Protein AF-0000000067928735 (afdb_homodimer)

Radius of gyration: 19.13 Å; Cα contacts (8 Å, |Δi|>4): 701; chains: 2; bounding box: 43×51×49 Å

Solvent-accessible surface area (backbone atoms only — not comparable to full-atom values): 15850 Å² total; per-residue (Å²): 134,71,40,79,62,46,54,65,47,47,76,67,44,44,45,49,46,45,49,52,50,32,39,38,57,23,58,70,39,36,70,68,46,32,67,51,34,32,70,75,16,40,36,36,50,42,76,42,78,41,58,22,36,68,44,44,27,54,51,42,50,55,47,56,72,48,41,34,83,46,45,59,49,59,44,73,72,42,44,41,51,44,32,40,30,31,37,36,42,30,36,28,24,41,96,83,68,52,30,31,40,32,36,30,25,37,42,39,32,40,42,84,47,28,25,34,40,35,39,45,31,10,48,20,73,29,81,43,57,77,86,69,61,85,84,79,72,68,84,38,60,76,60,87,84,55,77,54,47,72,79,69,73,96,134,71,40,80,62,47,54,64,48,47,77,66,45,44,46,49,46,44,49,53,50,32,39,39,56,22,57,69,38,35,68,67,45,33,67,51,35,33,71,74,16,41,34,34,49,42,75,42,76,39,58,20,35,68,45,43,28,54,51,42,49,55,47,56,71,48,40,35,83,46,45,59,49,59,44,74,71,42,44,40,51,45,32,42,31,32,37,35,41,34,34,28,24,40,97,84,68,53,30,31,40,33,34,31,25,37,41,38,34,41,43,83,47,28,26,33,40,35,39,45,32,11,49,19,75,30,82,42,55,78,87,70,60,84,83,79,74,68,84,37,59,77,59,86,84,54,76,52,47,72,76,68,74,96

Organism: Mesorhizobium plurifarium (NCBI:txid69974)

Foldseek 3Di:
DFDDPFWPDDPVRLFVLQQVLQQQVLLLQLLSNLVLADQFAWEDAANDTATGSVRSSVVSVVVDVFFAPKHKFKDWPDHGTQKTKIKMWIWGAGPVGWIKIKTKIKIFGADRSSHTRYIYMHIDIDTDDPVPDDDDDPRGRDDPPRDGPVVVVD/DFDDPFWPDDPVRLFVLQQVLQQQVLLLQLLSNLVLADQFAWEDAANDTATGSVRSSVVSVVVDLFFAPKHKFKDWPDHGTQKTKIKMWIWGAGPVGWIKIKTKIKIFGADRSSHTRYIYMHIDIDTDDPVPDDDDDPRGRDDPPRDGPVVVVD

Nearest PDB structures (foldseek):
  2imj-assembly2_D  TM=1.001E+00  e=1.453E-26  Pseudomonas protegens Pf-5
  5aig-assembly2_B  TM=8.630E-01  e=5.890E-05  unidentified
  6isl-assembly1_B-2  TM=7.958E-01  e=2.020E-05  Streptomyces xiamenensis 318
  6w3f-assembly2_B  TM=6.956E-01  e=4.188E-04  synthetic construct
  6ihj-assembly2_D  TM=6.301E-01  e=8.682E-03  Drosophila melanogaster

pLDDT: mean 98.18, std 1.78, range [79.88, 98.94]

InterPro domains:
  IPR009783 Protein of unknown function DUF1348 [PF07080] (7-136)
  IPR009783 Protein of unknown function DUF1348 [PTHR31757] (2-150)
  IPR032710 NTF2-like domain superfamily [SSF54427] (2-154)

Secondary structure (DSSP, 8-state):
---SS-SSP-HHHHHHHHHHHHHHHHHT-HHHHHTTEEEEEEEEETTEEEEHHHHHHHHHHHHHHHSEEEEEEEEEEEEETTEEEEEEEEEEE-TTS-EEEEEEEEEEEE-TTS-EEEEEEEEEEEEE-GGG----SPSSSPPTTS--HHHHT-/---SS-SSP-HHHHHHHHHHHHHHHHHT-HHHHHTTEEEEEEEEETTEEEEHHHHHHHHHHHHHHHSEEEEEEEEEEEEETTEEEEEEEEEEE-TTS-EEEEEEEEEEEE-TTS-EEEEEEEEEEEEE-GGG----SPSSSPPTTS--HHHHT-

Structure (mmCIF, N/CA/C/O backbone):
data_AF-0000000067928735-model_v1
#
loop_
_entity.id
_entity.type
_entity.pdbx_description
1 polymer 'DUF1348 domain-containing protein'
#
loop_
_atom_site.group_PDB
_atom_site.id
_atom_site.type_symbol
_atom_site.label_atom_id
_atom_site.label_alt_id
_atom_site.label_comp_id
_atom_site.label_asym_id
_atom_site.label_entity_id
_atom_site.label_seq_id
_atom_site.pdbx_PDB_ins_code
_atom_site.Cartn_x
_atom_site.Cartn_y
_atom_site.Cartn_z
_atom_site.occupancy
_atom_site.B_iso_or_equiv
_atom_site.auth_seq_id
_atom_site.auth_comp_id
_atom_site.auth_asym_id
_atom_site.auth_atom_id
_atom_site.pdbx_PDB_model_num
ATOM 1 N N . MET A 1 1 ? 6.809 27.203 -7.586 1 79.88 1 MET A N 1
ATOM 2 C CA . MET A 1 1 ? 7.547 27.234 -6.324 1 79.88 1 MET A CA 1
ATOM 3 C C . MET A 1 1 ? 8.078 25.844 -5.977 1 79.88 1 MET A C 1
ATOM 5 O O . MET A 1 1 ? 7.441 24.828 -6.285 1 79.88 1 MET A O 1
ATOM 9 N N . SER A 1 2 ? 9.312 25.75 -5.586 1 90.62 2 SER A N 1
ATOM 10 C CA . SER A 1 2 ? 9.969 24.516 -5.184 1 90.62 2 SER A CA 1
ATOM 11 C C . SER A 1 2 ? 9.656 24.172 -3.734 1 90.62 2 SER A C 1
ATOM 13 O O . SER A 1 2 ? 9.375 25.047 -2.922 1 90.62 2 SER A O 1
ATOM 15 N N . ARG A 1 3 ? 9.633 22.906 -3.494 1 93.31 3 ARG A N 1
ATOM 16 C CA . ARG A 1 3 ? 9.336 22.406 -2.156 1 93.31 3 ARG A CA 1
ATOM 17 C C . ARG A 1 3 ? 10.391 21.422 -1.69 1 93.31 3 ARG A C 1
ATOM 19 O O . ARG A 1 3 ? 10.188 20.203 -1.766 1 93.31 3 ARG A O 1
ATOM 26 N N . PRO A 1 4 ? 11.414 21.891 -1.193 1 96 4 PRO A N 1
ATOM 27 C CA . PRO A 1 4 ? 12.43 20.969 -0.687 1 96 4 PRO A CA 1
ATOM 28 C C . PRO A 1 4 ? 11.906 20.062 0.417 1 96 4 PRO A C 1
ATOM 30 O O . PRO A 1 4 ? 10.938 20.406 1.103 1 96 4 PRO A O 1
ATOM 33 N N . PRO A 1 5 ? 12.672 19.016 0.643 1 97.88 5 PRO A N 1
ATOM 34 C CA . PRO A 1 5 ? 13.828 18.453 -0.059 1 97.88 5 PRO A CA 1
ATOM 35 C C . PRO A 1 5 ? 13.5 18.047 -1.498 1 97.88 5 PRO A C 1
ATOM 37 O O . PRO A 1 5 ? 12.367 17.672 -1.8 1 97.88 5 PRO A O 1
ATOM 40 N N . LEU A 1 6 ? 14.516 18.047 -2.318 1 98.44 6 LEU A N 1
ATOM 41 C CA . LEU A 1 6 ? 14.359 17.75 -3.736 1 98.44 6 LEU A CA 1
ATOM 42 C C . LEU A 1 6 ? 15.023 16.406 -4.078 1 98.44 6 LEU A C 1
ATOM 44 O O . LEU A 1 6 ? 15.977 16 -3.418 1 98.44 6 LEU A O 1
ATOM 48 N N . PRO A 1 7 ? 14.539 15.727 -5.09 1 98.12 7 PRO A N 1
ATOM 49 C CA . PRO A 1 7 ? 15.203 14.5 -5.551 1 98.12 7 PRO A CA 1
ATOM 50 C C . PRO A 1 7 ? 16.5 14.781 -6.289 1 98.12 7 PRO A C 1
ATOM 52 O O . PRO A 1 7 ? 16.703 15.891 -6.793 1 98.12 7 PRO A O 1
ATOM 55 N N . PRO A 1 8 ? 17.375 13.859 -6.477 1 98.44 8 PRO A N 1
ATOM 56 C CA . PRO A 1 8 ? 17.266 12.508 -5.918 1 98.44 8 PRO A CA 1
ATOM 57 C C . PRO A 1 8 ? 17.375 12.484 -4.395 1 98.44 8 PRO A C 1
ATOM 59 O O . PRO A 1 8 ? 18.188 13.219 -3.82 1 98.44 8 PRO A O 1
ATOM 62 N N . PHE A 1 9 ? 16.672 11.617 -3.777 1 98.56 9 PHE A N 1
ATOM 63 C CA . PHE A 1 9 ? 16.562 11.586 -2.324 1 98.56 9 PHE A CA 1
ATOM 64 C C . PHE A 1 9 ? 17.656 10.719 -1.715 1 98.56 9 PHE A C 1
ATOM 66 O O . PHE A 1 9 ? 18.156 9.797 -2.363 1 98.56 9 PHE A O 1
ATOM 73 N N . THR A 1 10 ? 18 11.039 -0.527 1 98.31 10 THR A N 1
ATOM 74 C CA . THR A 1 10 ? 18.797 10.227 0.375 1 98.31 10 THR A CA 1
ATOM 75 C C . THR A 1 10 ? 17.969 9.711 1.54 1 98.31 10 THR A C 1
ATOM 77 O O . THR A 1 10 ? 16.781 10.047 1.656 1 98.31 10 THR A O 1
ATOM 80 N N . ALA A 1 11 ? 18.578 8.859 2.338 1 98.06 11 ALA A N 1
ATOM 81 C CA . ALA A 1 11 ? 17.875 8.398 3.531 1 98.06 11 ALA A CA 1
ATOM 82 C C . ALA A 1 11 ? 17.359 9.578 4.363 1 98.06 11 ALA A C 1
ATOM 84 O O . ALA A 1 11 ? 16.219 9.578 4.805 1 98.06 11 ALA A O 1
ATOM 85 N N . GLU A 1 12 ? 18.219 10.508 4.527 1 98.38 12 GLU A N 1
ATOM 86 C CA . GLU A 1 12 ? 17.906 11.664 5.367 1 98.38 12 GLU A CA 1
ATOM 87 C C . GLU A 1 12 ? 16.812 12.523 4.734 1 98.38 12 GLU A C 1
ATOM 89 O O . GLU A 1 12 ? 15.844 12.898 5.398 1 98.38 12 GLU A O 1
ATOM 94 N N . THR A 1 13 ? 16.938 12.805 3.477 1 98.75 13 THR A N 1
ATOM 95 C CA . THR A 1 13 ? 16 13.719 2.842 1 98.75 13 THR A CA 1
ATOM 96 C C . THR A 1 13 ? 14.664 13.031 2.58 1 98.75 13 THR A C 1
ATOM 98 O O . THR A 1 13 ? 13.609 13.68 2.574 1 98.75 13 THR A O 1
ATOM 101 N N . ALA A 1 14 ? 14.648 11.719 2.354 1 98.81 14 ALA A N 1
ATOM 102 C CA . ALA A 1 14 ? 13.398 10.969 2.266 1 98.81 14 ALA A CA 1
ATOM 103 C C . ALA A 1 14 ? 12.633 11.031 3.586 1 98.81 14 ALA A C 1
ATOM 105 O O . ALA A 1 14 ? 11.414 11.227 3.596 1 98.81 14 ALA A O 1
ATOM 106 N N . ALA A 1 15 ? 13.375 10.828 4.633 1 98.5 15 ALA A N 1
ATOM 107 C CA . ALA A 1 15 ? 12.75 10.898 5.953 1 98.5 15 ALA A CA 1
ATOM 108 C C . ALA A 1 15 ? 12.164 12.281 6.215 1 98.5 15 ALA A C 1
ATOM 110 O O . ALA A 1 15 ? 11.078 12.406 6.785 1 98.5 15 ALA A O 1
ATOM 111 N N . GLN A 1 16 ? 12.906 13.266 5.863 1 98.56 16 GLN A N 1
ATOM 112 C CA . GLN A 1 16 ? 12.422 14.641 6.02 1 98.56 16 GLN A CA 1
ATOM 113 C C . GLN A 1 16 ? 11.148 14.867 5.215 1 98.56 16 GLN A C 1
ATOM 115 O O . GLN A 1 16 ? 10.203 15.484 5.703 1 98.56 16 GLN A O 1
ATOM 120 N N . LYS A 1 17 ? 11.172 14.43 3.963 1 98.69 17 LYS A N 1
ATOM 121 C CA . LYS A 1 17 ? 9.992 14.555 3.107 1 98.69 17 LYS A CA 1
ATOM 122 C C . LYS A 1 17 ? 8.773 13.898 3.744 1 98.69 17 LYS A C 1
ATOM 124 O O . LYS A 1 17 ? 7.676 14.453 3.721 1 98.69 17 LYS A O 1
ATOM 129 N N . ALA A 1 18 ? 8.93 12.68 4.285 1 98.69 18 ALA A N 1
ATOM 130 C CA . ALA A 1 18 ? 7.836 11.938 4.91 1 98.69 18 ALA A CA 1
ATOM 131 C C . ALA A 1 18 ? 7.316 12.672 6.145 1 98.69 18 ALA A C 1
ATOM 133 O O . ALA A 1 18 ? 6.109 12.711 6.391 1 98.69 18 ALA A O 1
ATOM 134 N N . ARG A 1 19 ? 8.25 13.219 6.906 1 98.5 19 ARG A N 1
ATOM 135 C CA . ARG A 1 19 ? 7.852 13.953 8.102 1 98.5 19 ARG A CA 1
ATOM 136 C C . ARG A 1 19 ? 7.051 15.195 7.738 1 98.5 19 ARG A C 1
ATOM 138 O O . ARG A 1 19 ? 6.051 15.516 8.391 1 98.5 19 ARG A O 1
ATOM 145 N N . LEU A 1 20 ? 7.504 15.883 6.75 1 98.44 20 LEU A N 1
ATOM 146 C CA . LEU A 1 20 ? 6.793 17.078 6.293 1 98.44 20 LEU A CA 1
ATOM 147 C C . LEU A 1 20 ? 5.395 16.719 5.805 1 98.44 20 LEU A C 1
ATOM 149 O O . LEU A 1 20 ? 4.434 17.438 6.082 1 98.44 20 LEU A O 1
ATOM 153 N N . ALA A 1 21 ? 5.297 15.656 5.059 1 98.56 21 ALA A N 1
ATOM 154 C CA . ALA A 1 21 ? 3.99 15.188 4.602 1 98.56 21 ALA A CA 1
ATOM 155 C C . ALA A 1 21 ? 3.094 14.828 5.781 1 98.56 21 ALA A C 1
ATOM 157 O O . ALA A 1 21 ? 1.917 15.195 5.812 1 98.56 21 ALA A O 1
ATOM 158 N N . GLU A 1 22 ? 3.641 14.086 6.719 1 98.88 22 GLU A N 1
ATOM 159 C CA . GLU A 1 22 ? 2.912 13.734 7.93 1 98.88 22 GLU A CA 1
ATOM 160 C C . GLU A 1 22 ? 2.367 14.969 8.633 1 98.88 22 GLU A C 1
ATOM 162 O O . GLU A 1 22 ? 1.188 15.023 8.992 1 98.88 22 GLU A O 1
ATOM 167 N N . ASP A 1 23 ? 3.215 15.938 8.828 1 98.69 23 ASP A N 1
ATOM 168 C CA . ASP A 1 23 ? 2.822 17.172 9.508 1 98.69 23 ASP A CA 1
ATOM 169 C C . ASP A 1 23 ? 1.69 17.875 8.758 1 98.69 23 ASP A C 1
ATOM 171 O O . ASP A 1 23 ? 0.73 18.344 9.375 1 98.69 23 ASP A O 1
ATOM 175 N N . ALA A 1 24 ? 1.86 17.938 7.512 1 98.56 24 ALA A N 1
ATOM 176 C CA . ALA A 1 24 ? 0.828 18.578 6.703 1 98.56 24 ALA A CA 1
ATOM 177 C C . ALA A 1 24 ? -0.508 17.859 6.844 1 98.56 24 ALA A C 1
ATOM 179 O O . ALA A 1 24 ? -1.544 18.484 7.062 1 98.56 24 ALA A O 1
ATOM 180 N N . TRP A 1 25 ? -0.509 16.562 6.711 1 98.88 25 TRP A N 1
ATOM 181 C CA . TRP A 1 25 ? -1.744 15.781 6.785 1 98.88 25 TRP A CA 1
ATOM 182 C C . TRP A 1 25 ? -2.379 15.898 8.164 1 98.88 25 TRP A C 1
ATOM 184 O O . TRP A 1 25 ? -3.605 15.961 8.289 1 98.88 25 TRP A O 1
ATOM 194 N N . ASN A 1 26 ? -1.563 15.938 9.172 1 98.81 26 ASN A N 1
ATOM 195 C CA . ASN A 1 26 ? -2.076 16.062 10.531 1 98.81 26 ASN A CA 1
ATOM 196 C C . ASN A 1 26 ? -2.68 17.438 10.781 1 98.81 26 ASN A C 1
ATOM 198 O O . ASN A 1 26 ? -3.387 17.641 11.773 1 98.81 26 ASN A O 1
ATOM 202 N N . SER A 1 27 ? -2.395 18.453 9.961 1 98.56 27 SER A N 1
ATOM 203 C CA . SER A 1 27 ? -3.068 19.734 10.055 1 98.56 27 SER A CA 1
ATOM 204 C C . SER A 1 27 ? -4.539 19.625 9.672 1 98.56 27 SER A C 1
ATOM 206 O O . SER A 1 27 ? -5.355 20.453 10.062 1 98.56 27 SER A O 1
ATOM 208 N N . ARG A 1 28 ? -4.836 18.625 8.789 1 98.56 28 ARG A N 1
ATOM 209 C CA . ARG A 1 28 ? -6.168 18.391 8.242 1 98.56 28 ARG A CA 1
ATOM 210 C C . ARG A 1 28 ? -6.66 19.625 7.473 1 98.56 28 ARG A C 1
ATOM 212 O O . ARG A 1 28 ? -7.848 19.953 7.531 1 98.56 28 ARG A O 1
ATOM 219 N N . ASP A 1 29 ? -5.723 20.297 6.922 1 98.5 29 ASP A N 1
ATOM 220 C CA . ASP A 1 29 ? -6.004 21.453 6.078 1 98.5 29 ASP A CA 1
ATOM 221 C C . ASP A 1 29 ? -5.898 21.094 4.598 1 98.5 29 ASP A C 1
ATOM 223 O O . ASP A 1 29 ? -4.797 21.047 4.043 1 98.5 29 ASP A O 1
ATOM 227 N N . PRO A 1 30 ? -7.016 20.844 3.945 1 98.62 30 PRO A N 1
ATOM 228 C CA . PRO A 1 30 ? -7 20.344 2.57 1 98.62 30 PRO A CA 1
ATOM 229 C C . PRO A 1 30 ? -6.188 21.234 1.627 1 98.62 30 PRO A C 1
ATOM 231 O O . PRO A 1 30 ? -5.449 20.719 0.779 1 98.62 30 PRO A O 1
ATOM 234 N N . GLU A 1 31 ? -6.332 22.531 1.742 1 98.31 31 GLU A N 1
ATOM 235 C CA . GLU A 1 31 ? -5.625 23.453 0.854 1 98.31 31 GLU A CA 1
ATOM 236 C C . GLU A 1 31 ? -4.117 23.375 1.076 1 98.31 31 GLU A C 1
ATOM 238 O O . GLU A 1 31 ? -3.344 23.328 0.116 1 98.31 31 GLU A O 1
ATOM 243 N N . ARG A 1 32 ? -3.77 23.391 2.305 1 97.56 32 ARG A N 1
ATOM 244 C CA . ARG A 1 32 ? -2.352 23.297 2.637 1 97.56 32 ARG A CA 1
ATOM 245 C C . ARG A 1 32 ? -1.748 22 2.098 1 97.56 32 ARG A C 1
ATOM 247 O O . ARG A 1 32 ? -0.673 22.016 1.492 1 97.56 32 ARG A O 1
ATOM 254 N N . VAL A 1 33 ? -2.408 20.906 2.291 1 98.31 33 VAL A N 1
ATOM 255 C CA . VAL A 1 33 ? -1.919 19.594 1.858 1 98.31 33 VAL A CA 1
ATOM 256 C C . VAL A 1 33 ? -1.811 19.562 0.336 1 98.31 33 VAL A C 1
ATOM 258 O O . VAL A 1 33 ? -0.834 19.047 -0.212 1 98.31 33 VAL A O 1
ATOM 261 N N . SER A 1 34 ? -2.725 20.156 -0.382 1 98.5 34 SER A N 1
ATOM 262 C CA . SER A 1 34 ? -2.781 20.078 -1.838 1 98.5 34 SER A CA 1
ATOM 263 C C . SER A 1 34 ? -1.572 20.766 -2.469 1 98.5 34 SER A C 1
ATOM 265 O O . SER A 1 34 ? -1.179 20.438 -3.59 1 98.5 34 SER A O 1
ATOM 267 N N . LEU A 1 35 ? -0.942 21.672 -1.732 1 97.75 35 LEU A N 1
ATOM 268 C CA . LEU A 1 35 ? 0.159 22.453 -2.285 1 97.75 35 LEU A CA 1
ATOM 269 C C . LEU A 1 35 ? 1.426 21.609 -2.389 1 97.75 35 LEU A C 1
ATOM 271 O O . LEU A 1 35 ? 2.4 22.016 -3.023 1 97.75 35 LEU A O 1
ATOM 275 N N . ALA A 1 36 ? 1.439 20.453 -1.781 1 98.06 36 ALA A N 1
ATOM 276 C CA . ALA A 1 36 ? 2.588 19.562 -1.874 1 98.06 36 ALA A CA 1
ATOM 277 C C . ALA A 1 36 ? 2.59 18.797 -3.201 1 98.06 36 ALA A C 1
ATOM 279 O O . ALA A 1 36 ? 3.564 18.125 -3.535 1 98.06 36 ALA A O 1
ATOM 280 N N . TYR A 1 37 ? 1.54 18.953 -3.975 1 98.5 37 TYR A N 1
ATOM 281 C CA . TYR A 1 37 ? 1.347 18.188 -5.199 1 98.5 37 TYR A CA 1
ATOM 282 C C . TYR A 1 37 ? 1.449 19.078 -6.426 1 98.5 37 TYR A C 1
ATOM 284 O O . TYR A 1 37 ? 1.184 20.281 -6.348 1 98.5 37 TYR A O 1
ATOM 292 N N . THR A 1 38 ? 1.902 18.469 -7.551 1 98.62 38 THR A N 1
ATOM 293 C CA . THR A 1 38 ? 1.854 19.219 -8.805 1 98.62 38 THR A CA 1
ATOM 294 C C . THR A 1 38 ? 0.415 19.562 -9.172 1 98.62 38 THR A C 1
ATOM 296 O O . THR A 1 38 ? -0.525 18.922 -8.695 1 98.62 38 THR A O 1
ATOM 299 N N . GLU A 1 39 ? 0.228 20.547 -9.984 1 98 39 GLU A N 1
ATOM 300 C CA . GLU A 1 39 ? -1.11 21 -10.352 1 98 39 GLU A CA 1
ATOM 301 C C . GLU A 1 39 ? -1.899 19.891 -11.039 1 98 39 GLU A C 1
ATOM 303 O O . GLU A 1 39 ? -3.123 19.828 -10.914 1 98 39 GLU A O 1
ATOM 308 N N . ASP A 1 40 ? -1.202 19.016 -11.719 1 98.12 40 ASP A N 1
ATOM 309 C CA . ASP A 1 40 ? -1.849 17.938 -12.453 1 98.12 40 ASP A CA 1
ATOM 310 C C . ASP A 1 40 ? -1.587 16.578 -11.797 1 98.12 40 ASP A C 1
ATOM 312 O O . ASP A 1 40 ? -1.585 15.547 -12.469 1 98.12 40 ASP A O 1
ATOM 316 N N . SER A 1 41 ? -1.316 16.594 -10.555 1 98.56 41 SER A N 1
ATOM 317 C CA . SER A 1 41 ? -0.986 15.367 -9.836 1 98.56 41 SER A CA 1
ATOM 318 C C . SER A 1 41 ? -2.055 14.297 -10.047 1 98.56 41 SER A C 1
ATOM 320 O O . SER A 1 41 ? -3.242 14.609 -10.156 1 98.56 41 SER A O 1
ATOM 322 N N . SER A 1 42 ? -1.644 13.039 -10.102 1 98.38 42 SER A N 1
ATOM 323 C CA . SER A 1 42 ? -2.541 11.898 -10.219 1 98.38 42 SER A CA 1
ATOM 324 C C . SER A 1 42 ? -2.473 11.008 -8.984 1 98.38 42 SER A C 1
ATOM 326 O O . SER A 1 42 ? -1.39 10.57 -8.586 1 98.38 42 SER A O 1
ATOM 328 N N . TRP A 1 43 ? -3.66 10.75 -8.43 1 97.94 43 TRP A N 1
ATOM 329 C CA . TRP A 1 43 ? -3.787 9.914 -7.242 1 97.94 43 TRP A CA 1
ATOM 330 C C . TRP A 1 43 ? -4.578 8.648 -7.555 1 97.94 43 TRP A C 1
ATOM 332 O O . TRP A 1 43 ? -5.574 8.688 -8.281 1 97.94 43 TRP A O 1
ATOM 342 N N . ARG A 1 44 ? -4.117 7.57 -7.098 1 98.56 44 ARG A N 1
ATOM 343 C CA . ARG A 1 44 ? -5.043 6.523 -6.68 1 98.56 44 ARG A CA 1
ATOM 344 C C . ARG A 1 44 ? -5.082 6.398 -5.16 1 98.56 44 ARG A C 1
ATOM 346 O O . ARG A 1 44 ? -4.043 6.199 -4.527 1 98.56 44 ARG A O 1
ATOM 353 N N . ASN A 1 45 ? -6.133 6.559 -4.586 1 98.44 45 ASN A N 1
ATOM 354 C CA . ASN A 1 45 ? -6.387 6.375 -3.162 1 98.44 45 ASN A CA 1
ATOM 355 C C . ASN A 1 45 ? -7.434 5.289 -2.914 1 98.44 45 ASN A C 1
ATOM 357 O O . ASN A 1 45 ? -8.633 5.527 -3.088 1 98.44 45 ASN A O 1
ATOM 361 N N . ARG A 1 46 ? -6.961 4.137 -2.379 1 97.94 46 ARG A N 1
ATOM 362 C CA . ARG A 1 46 ? -7.82 2.961 -2.334 1 97.94 46 ARG A CA 1
ATOM 363 C C . ARG A 1 46 ? -8.352 2.615 -3.723 1 97.94 46 ARG A C 1
ATOM 365 O O . ARG A 1 46 ? -7.57 2.357 -4.641 1 97.94 46 ARG A O 1
ATOM 372 N N . ALA A 1 47 ? -9.602 2.691 -3.922 1 94.69 47 ALA A N 1
ATOM 373 C CA . ALA A 1 47 ? -10.203 2.41 -5.223 1 94.69 47 ALA A CA 1
ATOM 374 C C . ALA A 1 47 ? -10.773 3.68 -5.848 1 94.69 47 ALA A C 1
ATOM 376 O O . ALA A 1 47 ? -11.648 3.613 -6.711 1 94.69 47 ALA A O 1
ATOM 377 N N . GLU A 1 48 ? -10.289 4.852 -5.344 1 97.25 48 GLU A N 1
ATOM 378 C CA . GLU A 1 48 ? -10.711 6.137 -5.895 1 97.25 48 GLU A CA 1
ATOM 379 C C . GLU A 1 48 ? -9.57 6.805 -6.66 1 97.25 48 GLU A C 1
ATOM 381 O O . GLU A 1 48 ? -8.422 6.789 -6.215 1 97.25 48 GLU A O 1
ATOM 386 N N . PHE A 1 49 ? -9.914 7.367 -7.77 1 98.12 49 PHE A N 1
ATOM 387 C CA . PHE A 1 49 ? -8.953 8.047 -8.625 1 98.12 49 PHE A CA 1
ATOM 388 C C . PHE A 1 49 ? -9.195 9.547 -8.633 1 98.12 49 PHE A C 1
ATOM 390 O O . PHE A 1 49 ? -10.32 10 -8.867 1 98.12 49 PHE A O 1
ATOM 397 N N . VAL A 1 50 ? -8.211 10.297 -8.273 1 98.19 50 VAL A N 1
ATOM 398 C CA . VAL A 1 50 ? -8.281 11.742 -8.094 1 98.19 50 VAL A CA 1
ATOM 399 C C . VAL A 1 50 ? -7.223 12.422 -8.953 1 98.19 50 VAL A C 1
ATOM 401 O O . VAL A 1 50 ? -6.09 11.938 -9.055 1 98.19 50 VAL A O 1
ATOM 404 N N . SER A 1 51 ? -7.543 13.57 -9.57 1 98.19 51 SER A N 1
ATOM 405 C CA . SER A 1 51 ? -6.582 14.266 -10.414 1 98.19 51 SER A CA 1
ATOM 406 C C . SER A 1 51 ? -6.617 15.773 -10.164 1 98.19 51 SER A C 1
ATOM 408 O O . SER A 1 51 ? -7.688 16.391 -10.164 1 98.19 51 SER A O 1
ATOM 410 N N . GLY A 1 52 ? -5.414 16.312 -9.93 1 98.5 52 GLY A N 1
ATOM 411 C CA . GLY A 1 52 ? -5.297 17.75 -9.773 1 98.5 52 GLY A CA 1
ATOM 412 C C . GLY A 1 52 ? -5.598 18.219 -8.359 1 98.5 52 GLY A C 1
ATOM 413 O O . GLY A 1 52 ? -6.309 17.547 -7.613 1 98.5 52 GLY A O 1
ATOM 414 N N . ARG A 1 53 ? -5.121 19.391 -8.094 1 98.5 53 ARG A N 1
ATOM 415 C CA . ARG A 1 53 ? -5.207 19.938 -6.738 1 98.5 53 ARG A CA 1
ATOM 416 C C . ARG A 1 53 ? -6.66 20.156 -6.332 1 98.5 53 ARG A C 1
ATOM 418 O O . ARG A 1 53 ? -7.023 19.969 -5.172 1 98.5 53 ARG A O 1
ATOM 425 N N . GLY A 1 54 ? -7.449 20.609 -7.285 1 98.62 54 GLY A N 1
ATOM 426 C CA . GLY A 1 54 ? -8.844 20.844 -6.965 1 98.62 54 GLY A CA 1
ATOM 427 C C . GLY A 1 54 ? -9.555 19.609 -6.457 1 98.62 54 GLY A C 1
ATOM 428 O O . GLY A 1 54 ? -10.219 19.641 -5.418 1 98.62 54 GLY A O 1
ATOM 429 N N . GLU A 1 55 ? -9.438 18.516 -7.203 1 98.75 55 GLU A N 1
ATOM 430 C CA . GLU A 1 55 ? -10.078 17.266 -6.789 1 98.75 55 GLU A CA 1
ATOM 431 C C . GLU A 1 55 ? -9.469 16.719 -5.5 1 98.75 55 GLU A C 1
ATOM 433 O O . GLU A 1 55 ? -10.156 16.109 -4.688 1 98.75 55 GLU A O 1
ATOM 438 N N . ILE A 1 56 ? -8.195 16.969 -5.324 1 98.69 56 ILE A N 1
ATOM 439 C CA . ILE A 1 56 ? -7.531 16.562 -4.094 1 98.69 56 ILE A CA 1
ATOM 440 C C . ILE A 1 56 ? -8.164 17.281 -2.904 1 98.69 56 ILE A C 1
ATOM 442 O O . ILE A 1 56 ? -8.469 16.656 -1.885 1 98.69 56 ILE A O 1
ATOM 446 N N . VAL A 1 57 ? -8.367 18.578 -3.051 1 98.88 57 VAL A N 1
ATOM 447 C CA . VAL A 1 57 ? -8.984 19.359 -1.984 1 98.88 57 VAL A CA 1
ATOM 448 C C . VAL A 1 57 ? -10.367 18.797 -1.671 1 98.88 57 VAL A C 1
ATOM 450 O O . VAL A 1 57 ? -10.727 18.625 -0.503 1 98.88 57 VAL A O 1
ATOM 453 N N . GLY A 1 58 ? -11.156 18.516 -2.727 1 98.81 58 GLY A N 1
ATOM 454 C CA . GLY A 1 58 ? -12.477 17.938 -2.525 1 98.81 58 GLY A CA 1
ATOM 455 C C . GLY A 1 58 ? -12.43 16.609 -1.802 1 98.81 58 GLY A C 1
ATOM 456 O O . GLY A 1 58 ? -13.211 16.359 -0.88 1 98.81 58 GLY A O 1
ATOM 457 N N . PHE A 1 59 ? -11.578 15.789 -2.191 1 98.75 59 PHE A N 1
ATOM 458 C CA . PHE A 1 59 ? -11.391 14.484 -1.57 1 98.75 59 PHE A CA 1
ATOM 459 C C . PHE A 1 59 ? -11.055 14.633 -0.09 1 98.75 59 PHE A C 1
ATOM 461 O O . PHE A 1 59 ? -11.656 13.969 0.755 1 98.75 59 PHE A O 1
ATOM 468 N N . LEU A 1 60 ? -10.07 15.492 0.222 1 98.75 60 LEU A N 1
ATOM 469 C CA . LEU A 1 60 ? -9.586 15.648 1.589 1 98.75 60 LEU A CA 1
ATOM 470 C C . LEU A 1 60 ? -10.656 16.266 2.479 1 98.75 60 LEU A C 1
ATOM 472 O O . LEU A 1 60 ? -10.758 15.938 3.662 1 98.75 60 LEU A O 1
ATOM 476 N N . LYS A 1 61 ? -11.461 17.203 1.924 1 98.81 61 LYS A N 1
ATOM 477 C CA . LYS A 1 61 ? -12.57 17.766 2.68 1 98.81 61 LYS A CA 1
ATOM 478 C C . LYS A 1 61 ? -13.555 16.688 3.096 1 98.81 61 LYS A C 1
ATOM 480 O O . LYS A 1 61 ? -14.008 16.656 4.242 1 98.81 61 LYS A O 1
ATOM 485 N N . ARG A 1 62 ? -13.867 15.797 2.168 1 98.5 62 ARG A N 1
ATOM 486 C CA . ARG A 1 62 ? -14.773 14.695 2.484 1 98.5 62 ARG A CA 1
ATOM 487 C C . ARG A 1 62 ? -14.148 13.758 3.51 1 98.5 62 ARG A C 1
ATOM 489 O O . ARG A 1 62 ? -14.812 13.32 4.449 1 98.5 62 ARG A O 1
ATOM 496 N N . LYS A 1 63 ? -12.945 13.477 3.307 1 98.44 63 LYS A N 1
ATOM 497 C CA . LYS A 1 63 ? -12.227 12.57 4.199 1 98.44 63 LYS A CA 1
ATOM 498 C C . LYS A 1 63 ? -12.273 13.07 5.641 1 98.44 63 LYS A C 1
ATOM 500 O O . LYS A 1 63 ? -12.664 12.328 6.547 1 98.44 63 LYS A O 1
ATOM 505 N N . TRP A 1 64 ? -11.93 14.297 5.895 1 98.25 64 TRP A N 1
ATOM 506 C CA . TRP A 1 64 ? -11.75 14.773 7.262 1 98.25 64 TRP A CA 1
ATOM 507 C C . TRP A 1 64 ? -13.07 15.25 7.848 1 98.25 64 TRP A C 1
ATOM 509 O O . TRP A 1 64 ? -13.141 15.594 9.031 1 98.25 64 TRP A O 1
ATOM 519 N N . ALA A 1 65 ? -14.086 15.391 7.008 1 98.38 65 ALA A N 1
ATOM 520 C CA . ALA A 1 65 ? -15.43 15.531 7.551 1 98.38 65 ALA A CA 1
ATOM 521 C C . ALA A 1 65 ? -15.891 14.234 8.219 1 98.38 65 ALA A C 1
ATOM 523 O O . ALA A 1 65 ? -16.656 14.266 9.18 1 98.38 65 ALA A O 1
ATOM 524 N N . ARG A 1 66 ? -15.391 13.164 7.723 1 98.25 66 ARG A N 1
ATOM 525 C CA . ARG A 1 66 ? -15.797 11.844 8.195 1 98.25 66 ARG A CA 1
ATOM 526 C C . ARG A 1 66 ? -14.859 11.336 9.281 1 98.25 66 ARG A C 1
ATOM 528 O O . ARG A 1 66 ? -15.297 10.742 10.266 1 98.25 66 ARG A O 1
ATOM 535 N N . GLU A 1 67 ? -13.57 11.469 9.047 1 98.75 67 GLU A N 1
ATOM 536 C CA . GLU A 1 67 ? -12.547 10.93 9.938 1 98.75 67 GLU A CA 1
ATOM 537 C C . GLU A 1 67 ? -12.172 11.93 11.023 1 98.75 67 GLU A C 1
ATOM 539 O O . GLU A 1 67 ? -11.18 12.648 10.891 1 98.75 67 GLU A O 1
ATOM 544 N N . LEU A 1 68 ? -12.828 11.844 12.102 1 98.56 68 LEU A N 1
ATOM 545 C CA . LEU A 1 68 ? -12.648 12.773 13.211 1 98.56 68 LEU A CA 1
ATOM 546 C C . LEU A 1 68 ? -11.477 12.352 14.086 1 98.56 68 LEU A C 1
ATOM 548 O O . LEU A 1 68 ? -11.117 11.172 14.125 1 98.56 68 LEU A O 1
ATOM 552 N N . ASP A 1 69 ? -10.82 13.32 14.828 1 98.56 69 ASP A N 1
ATOM 553 C CA . ASP A 1 69 ? -9.703 13.086 15.734 1 98.56 69 ASP A CA 1
ATOM 554 C C . ASP A 1 69 ? -8.57 12.336 15.039 1 98.56 69 ASP A C 1
ATOM 556 O O . ASP A 1 69 ? -7.957 11.445 15.625 1 98.56 69 ASP A O 1
ATOM 560 N N . TYR A 1 70 ? -8.453 12.734 13.867 1 98.88 70 TYR A N 1
ATOM 561 C CA . TYR A 1 70 ? -7.48 12.133 12.953 1 98.88 70 TYR A CA 1
ATOM 562 C C . TYR A 1 70 ? -6.055 12.391 13.43 1 98.88 70 TYR A C 1
ATOM 564 O O . TYR A 1 70 ? -5.68 13.539 13.68 1 98.88 70 TYR A O 1
ATOM 572 N N . ARG A 1 71 ? -5.215 11.32 13.562 1 98.94 71 ARG A N 1
ATOM 573 C CA . ARG A 1 71 ? -3.787 11.375 13.859 1 98.94 71 ARG A CA 1
ATOM 574 C C . ARG A 1 71 ? -3.012 10.375 13.008 1 98.94 71 ARG A C 1
ATOM 576 O O . ARG A 1 71 ? -3.34 9.188 12.984 1 98.94 71 ARG A O 1
ATOM 583 N N . LEU A 1 72 ? -1.992 10.875 12.391 1 98.88 72 LEU A N 1
ATOM 584 C CA . LEU A 1 72 ? -1.286 10.086 11.391 1 98.88 72 LEU A CA 1
ATOM 585 C C . LEU A 1 72 ? 0.2 10 11.719 1 98.88 72 LEU A C 1
ATOM 587 O O . LEU A 1 72 ? 0.816 10.984 12.117 1 98.88 72 LEU A O 1
ATOM 591 N N . ILE A 1 73 ? 0.759 8.844 11.594 1 98.94 73 ILE A N 1
ATOM 592 C CA . ILE A 1 73 ? 2.205 8.641 11.594 1 98.94 73 ILE A CA 1
ATOM 593 C C . ILE A 1 73 ? 2.635 7.973 10.289 1 98.94 73 ILE A C 1
ATOM 595 O O . ILE A 1 73 ? 2.014 7.004 9.852 1 98.94 73 ILE A O 1
ATOM 599 N N . LYS A 1 74 ? 3.654 8.477 9.641 1 98.88 74 LYS A N 1
ATOM 600 C CA . LYS A 1 74 ? 4.254 7.902 8.445 1 98.88 74 LYS A CA 1
ATOM 601 C C . LYS A 1 74 ? 5.676 7.418 8.719 1 98.88 74 LYS A C 1
ATOM 603 O O . LYS A 1 74 ? 6.355 7.941 9.602 1 98.88 74 LYS A O 1
ATOM 608 N N . GLU A 1 75 ? 6.09 6.453 7.961 1 98.88 75 GLU A N 1
ATOM 609 C CA . GLU A 1 75 ? 7.461 5.949 8.016 1 98.88 75 GLU A CA 1
ATOM 610 C C . GLU A 1 75 ? 7.945 5.512 6.637 1 98.88 75 GLU A C 1
ATOM 612 O O . GLU A 1 75 ? 7.246 4.785 5.93 1 98.88 75 GLU A O 1
ATOM 617 N N . VAL A 1 76 ? 9.141 6.008 6.262 1 98.88 76 VAL A N 1
ATOM 618 C CA . VAL A 1 76 ? 9.719 5.617 4.98 1 98.88 76 VAL A CA 1
ATOM 619 C C . VAL A 1 76 ? 10.047 4.125 4.992 1 98.88 76 VAL A C 1
ATOM 621 O O . VAL A 1 76 ? 10.625 3.621 5.953 1 98.88 76 VAL A O 1
ATOM 624 N N . TRP A 1 77 ? 9.617 3.445 3.988 1 98.88 77 TRP A N 1
ATOM 625 C CA . TRP A 1 77 ? 10.047 2.062 3.811 1 98.88 77 TRP A CA 1
ATOM 626 C C . TRP A 1 77 ? 11.336 1.992 2.998 1 98.88 77 TRP A C 1
ATOM 628 O O . TRP A 1 77 ? 12.328 1.404 3.443 1 98.88 77 TRP A O 1
ATOM 638 N N . THR A 1 78 ? 11.258 2.609 1.812 1 98.88 78 THR A N 1
ATOM 639 C CA . THR A 1 78 ? 12.453 2.684 0.974 1 98.88 78 THR A CA 1
ATOM 640 C C . THR A 1 78 ? 12.328 3.818 -0.039 1 98.88 78 THR A C 1
ATOM 642 O O . THR A 1 78 ? 11.305 4.492 -0.105 1 98.88 78 THR A O 1
ATOM 645 N N . TRP A 1 79 ? 13.445 4.117 -0.744 1 98.75 79 TRP A N 1
ATOM 646 C CA . TRP A 1 79 ? 13.516 5.254 -1.657 1 98.75 79 TRP A CA 1
ATOM 647 C C . TRP A 1 79 ? 14.594 5.039 -2.713 1 98.75 79 TRP A C 1
ATOM 649 O O . TRP A 1 79 ? 15.539 4.285 -2.494 1 98.75 79 TRP A O 1
ATOM 659 N N . ASN A 1 80 ? 14.367 5.645 -3.852 1 98.06 80 ASN A N 1
ATOM 660 C CA . ASN A 1 80 ? 15.367 5.703 -4.914 1 98.06 80 ASN A CA 1
ATOM 661 C C . ASN A 1 80 ? 15.07 6.836 -5.898 1 98.06 80 ASN A C 1
ATOM 663 O O . ASN A 1 80 ? 13.938 6.988 -6.352 1 98.06 80 ASN A O 1
ATOM 667 N N . GLU A 1 81 ? 16.125 7.648 -6.23 1 97.88 81 GLU A N 1
ATOM 668 C CA . GLU A 1 81 ? 15.984 8.758 -7.168 1 97.88 81 GLU A CA 1
ATOM 669 C C . GLU A 1 81 ? 14.836 9.68 -6.758 1 97.88 81 GLU A C 1
ATOM 671 O O . GLU A 1 81 ? 14.844 10.234 -5.656 1 97.88 81 GLU A O 1
ATOM 676 N N . ASN A 1 82 ? 13.766 9.75 -7.484 1 98.75 82 ASN A N 1
ATOM 677 C CA . ASN A 1 82 ? 12.688 10.688 -7.184 1 98.75 82 ASN A CA 1
ATOM 678 C C . ASN A 1 82 ? 11.461 9.969 -6.629 1 98.75 82 ASN A C 1
ATOM 680 O O . ASN A 1 82 ? 10.352 10.5 -6.672 1 98.75 82 ASN A O 1
ATOM 684 N N . ARG A 1 83 ? 11.648 8.734 -6.215 1 98.88 83 ARG A N 1
ATOM 685 C CA . ARG A 1 83 ? 10.531 7.953 -5.695 1 98.88 83 ARG A CA 1
ATOM 686 C C . ARG A 1 83 ? 10.75 7.594 -4.227 1 98.88 83 ARG A C 1
ATOM 688 O O . ARG A 1 83 ? 11.875 7.305 -3.816 1 98.88 83 ARG A O 1
ATOM 695 N N . ILE A 1 84 ? 9.703 7.617 -3.459 1 98.94 84 ILE A N 1
ATOM 696 C CA . ILE A 1 84 ? 9.672 7.184 -2.064 1 98.94 84 ILE A CA 1
ATOM 697 C C . ILE A 1 84 ? 8.477 6.258 -1.843 1 98.94 84 ILE A C 1
ATOM 699 O O . ILE A 1 84 ? 7.383 6.508 -2.363 1 98.94 84 ILE A O 1
ATOM 703 N N . ALA A 1 85 ? 8.68 5.176 -1.167 1 98.94 85 ALA A N 1
ATOM 704 C CA . ALA A 1 85 ? 7.605 4.34 -0.635 1 98.94 85 ALA A CA 1
ATOM 705 C C . ALA A 1 85 ? 7.512 4.469 0.883 1 98.94 85 ALA A C 1
ATOM 707 O O . ALA A 1 85 ? 8.523 4.348 1.584 1 98.94 85 ALA A O 1
ATOM 708 N N . VAL A 1 86 ? 6.281 4.715 1.37 1 98.88 86 VAL A N 1
ATOM 709 C CA . VAL A 1 86 ? 6.094 4.887 2.807 1 98.88 86 VAL A CA 1
ATOM 710 C C . VAL A 1 86 ? 4.992 3.953 3.299 1 98.88 86 VAL A C 1
ATOM 712 O O . VAL A 1 86 ? 4.141 3.52 2.518 1 98.88 86 VAL A O 1
ATOM 715 N N . ARG A 1 87 ? 5.082 3.549 4.516 1 98.75 87 ARG A N 1
ATOM 716 C CA . ARG A 1 87 ? 3.939 2.996 5.234 1 98.75 87 ARG A CA 1
ATOM 717 C C . ARG A 1 87 ? 3.414 3.986 6.266 1 98.75 87 ARG A C 1
ATOM 719 O O . ARG A 1 87 ? 4.133 4.895 6.688 1 98.75 87 ARG A O 1
ATOM 726 N N . PHE A 1 88 ? 2.156 3.84 6.586 1 98.88 88 PHE A N 1
ATOM 727 C CA . PHE A 1 88 ? 1.574 4.719 7.594 1 98.88 88 PHE A CA 1
ATOM 728 C C . PHE A 1 88 ? 0.448 4.016 8.336 1 98.88 88 PHE A C 1
ATOM 730 O O . PHE A 1 88 ? -0.048 2.98 7.895 1 98.88 88 PHE A O 1
ATOM 737 N N . ALA A 1 89 ? 0.139 4.547 9.398 1 98.88 89 ALA A N 1
ATOM 738 C CA . ALA A 1 89 ? -1.086 4.254 10.141 1 98.88 89 ALA A CA 1
ATOM 739 C C . ALA A 1 89 ? -1.691 5.527 10.727 1 98.88 89 ALA A C 1
ATOM 741 O O . ALA A 1 89 ? -0.965 6.414 11.18 1 98.88 89 ALA A O 1
ATOM 742 N N . TYR A 1 90 ? -2.918 5.633 10.656 1 98.88 90 TYR A N 1
ATOM 743 C CA . TYR A 1 90 ? -3.586 6.727 11.352 1 98.88 90 TYR A CA 1
ATOM 744 C C . TYR A 1 90 ? -4.809 6.223 12.117 1 98.88 90 TYR A C 1
ATOM 746 O O . TYR A 1 90 ? -5.309 5.129 11.844 1 98.88 90 TYR A O 1
ATOM 754 N N . GLU A 1 91 ? -5.176 6.922 13.07 1 98.94 91 GLU A N 1
ATOM 755 C CA . GLU A 1 91 ? -6.352 6.637 13.883 1 98.94 91 GLU A CA 1
ATOM 756 C C . GLU A 1 91 ? -7.395 7.746 13.75 1 98.94 91 GLU A C 1
ATOM 758 O O . GLU A 1 91 ? -7.043 8.922 13.602 1 98.94 91 GLU A O 1
ATOM 763 N N . TRP A 1 92 ? -8.578 7.324 13.859 1 98.88 92 TRP A N 1
ATOM 764 C CA . TRP A 1 92 ? -9.688 8.258 13.727 1 98.88 92 TRP A CA 1
ATOM 765 C C . TRP A 1 92 ? -10.977 7.648 14.281 1 98.88 92 TRP A C 1
ATOM 767 O O . TRP A 1 92 ? -11.055 6.441 14.508 1 98.88 92 TRP A O 1
ATOM 777 N N . ARG A 1 93 ? -11.93 8.43 14.531 1 98.69 93 ARG A N 1
ATOM 778 C CA . ARG A 1 93 ? -13.25 7.945 14.914 1 98.69 93 ARG A CA 1
ATOM 779 C C . ARG A 1 93 ? -14.328 8.531 14.008 1 98.69 93 ARG A C 1
ATOM 781 O O . ARG A 1 93 ? -14.164 9.625 13.461 1 98.69 93 ARG A O 1
ATOM 788 N N . ASP A 1 94 ? -15.367 7.797 13.828 1 98.5 94 ASP A N 1
ATOM 789 C CA . ASP A 1 94 ? -16.5 8.344 13.094 1 98.5 94 ASP A CA 1
ATOM 790 C C . ASP A 1 94 ? -17.422 9.148 14.008 1 98.5 94 ASP A C 1
ATOM 792 O O . ASP A 1 94 ? -17.125 9.328 15.188 1 98.5 94 ASP A O 1
ATOM 796 N N . ASP A 1 95 ? -18.5 9.688 13.438 1 97.69 95 ASP A N 1
ATOM 797 C CA . ASP A 1 95 ? -19.359 10.594 14.195 1 97.69 95 ASP A CA 1
ATOM 798 C C . ASP A 1 95 ? -20.219 9.82 15.195 1 97.69 95 ASP A C 1
ATOM 800 O O . ASP A 1 95 ? -20.953 10.422 15.977 1 97.69 95 ASP A O 1
ATOM 804 N N . SER A 1 96 ? -20.094 8.484 15.234 1 98 96 SER A N 1
ATOM 805 C CA . SER A 1 96 ? -20.797 7.66 16.219 1 98 96 SER A CA 1
ATOM 806 C C . SER A 1 96 ? -19.859 7.223 17.344 1 98 96 SER A C 1
ATOM 808 O O . SER A 1 96 ? -20.234 6.434 18.203 1 98 96 SER A O 1
ATOM 810 N N . GLY A 1 97 ? -18.641 7.578 17.219 1 97.56 97 GLY A N 1
ATOM 811 C CA . GLY A 1 97 ? -17.703 7.305 18.281 1 97.56 97 GLY A CA 1
ATOM 812 C C . GLY A 1 97 ? -16.938 6.008 18.078 1 97.56 97 GLY A C 1
ATOM 813 O O . GLY A 1 97 ? -16.172 5.594 18.953 1 97.56 97 GLY A O 1
ATOM 814 N N . HIS A 1 98 ? -17.125 5.348 16.953 1 98.56 98 HIS A N 1
ATOM 815 C CA . HIS A 1 98 ? -16.359 4.141 16.656 1 98.56 98 HIS A CA 1
ATOM 816 C C . HIS A 1 98 ? -14.945 4.48 16.188 1 98.56 98 HIS A C 1
ATOM 818 O O . HIS A 1 98 ? -14.766 5.309 15.297 1 98.56 98 HIS A O 1
ATOM 824 N N . TRP A 1 99 ? -13.992 3.807 16.766 1 98.81 99 TRP A N 1
ATOM 825 C CA . TRP A 1 99 ? -12.594 4.078 16.453 1 98.81 99 TRP A CA 1
ATOM 826 C C . TRP A 1 99 ? -12.07 3.092 15.414 1 98.81 99 TRP A C 1
ATOM 828 O O . TRP A 1 99 ? -12.477 1.927 15.398 1 98.81 99 TRP A O 1
ATOM 838 N N . PHE A 1 100 ? -11.133 3.641 14.664 1 98.94 100 PHE A N 1
ATOM 839 C CA . PHE A 1 100 ? -10.469 2.852 13.633 1 98.94 100 PHE A CA 1
ATOM 840 C C . PHE A 1 100 ? -8.969 3.133 13.625 1 98.94 100 PHE A C 1
ATOM 842 O O . PHE A 1 100 ? -8.539 4.246 13.93 1 98.94 100 PHE A O 1
ATOM 849 N N . ARG A 1 101 ? -8.242 2.168 13.352 1 98.94 101 ARG A N 1
ATOM 850 C CA . ARG A 1 101 ? -6.871 2.32 12.891 1 98.94 101 ARG A CA 1
ATOM 851 C C . ARG A 1 101 ? -6.738 1.932 11.422 1 98.94 101 ARG A C 1
ATOM 853 O O . ARG A 1 101 ? -6.992 0.782 11.055 1 98.94 101 ARG A O 1
ATOM 860 N N . SER A 1 102 ? -6.406 2.898 10.602 1 98.88 102 SER A N 1
ATOM 861 C CA . SER A 1 102 ? -6.195 2.645 9.18 1 98.88 102 SER A CA 1
ATOM 862 C C . SER A 1 102 ? -4.723 2.408 8.867 1 98.88 102 SER A C 1
ATOM 864 O O . SER A 1 102 ? -3.871 3.236 9.203 1 98.88 102 SER A O 1
ATOM 866 N N . TYR A 1 103 ? -4.438 1.275 8.297 1 98.81 103 TYR A N 1
ATOM 867 C CA . TYR A 1 103 ? -3.098 0.95 7.82 1 98.81 103 TYR A CA 1
ATOM 868 C C . TYR A 1 103 ? -2.967 1.221 6.328 1 98.81 103 TYR A C 1
ATOM 870 O O . TYR A 1 103 ? -3.869 0.895 5.551 1 98.81 103 TYR A O 1
ATOM 878 N N . GLY A 1 104 ? -1.808 1.804 5.938 1 98.75 104 GLY A N 1
ATOM 879 C CA . GLY A 1 104 ? -1.674 2.07 4.512 1 98.75 104 GLY A CA 1
ATOM 880 C C . GLY A 1 104 ? -0.234 2.043 4.035 1 98.75 104 GLY A C 1
ATOM 881 O O . GLY A 1 104 ? 0.695 2.154 4.836 1 98.75 104 GLY A O 1
ATOM 882 N N . ASN A 1 105 ? -0.062 1.733 2.795 1 98.88 105 ASN A N 1
ATOM 883 C CA . ASN A 1 105 ? 1.149 1.933 2.006 1 98.88 105 ASN A CA 1
ATOM 884 C C . ASN A 1 105 ? 0.943 2.98 0.917 1 98.88 105 ASN A C 1
ATOM 886 O O . ASN A 1 105 ? -0.115 3.031 0.288 1 98.88 105 ASN A O 1
ATOM 890 N N . GLU A 1 106 ? 1.957 3.818 0.755 1 98.88 106 GLU A N 1
ATOM 891 C CA . GLU A 1 106 ? 1.88 4.848 -0.278 1 98.88 106 GLU A CA 1
ATOM 892 C C . GLU A 1 106 ? 3.168 4.91 -1.094 1 98.88 106 GLU A C 1
ATOM 894 O O . GLU A 1 106 ? 4.266 4.863 -0.535 1 98.88 106 GLU A O 1
ATOM 899 N N . ASN A 1 107 ? 3.006 4.992 -2.404 1 98.88 107 ASN A N 1
ATOM 900 C CA . ASN A 1 107 ? 4.082 5.191 -3.369 1 98.88 107 ASN A CA 1
ATOM 901 C C . ASN A 1 107 ? 4.055 6.602 -3.951 1 98.88 107 ASN A C 1
ATOM 903 O O . ASN A 1 107 ? 3.041 7.031 -4.508 1 98.88 107 ASN A O 1
ATOM 907 N N . TRP A 1 108 ? 5.203 7.312 -3.801 1 98.94 108 TRP A N 1
ATOM 908 C CA . TRP A 1 108 ? 5.289 8.711 -4.199 1 98.94 108 TRP A CA 1
ATOM 909 C C . TRP A 1 108 ? 6.297 8.898 -5.328 1 98.94 108 TRP A C 1
ATOM 911 O O . TRP A 1 108 ? 7.395 8.328 -5.289 1 98.94 108 TRP A O 1
ATOM 921 N N . GLU A 1 109 ? 5.914 9.648 -6.297 1 98.94 109 GLU A N 1
ATOM 922 C CA . GLU A 1 109 ? 6.836 10.125 -7.328 1 98.94 109 GLU A CA 1
ATOM 923 C C . GLU A 1 109 ? 6.863 11.648 -7.383 1 98.94 109 GLU A C 1
ATOM 925 O O . GLU A 1 109 ? 5.816 12.289 -7.453 1 98.94 109 GLU A O 1
ATOM 930 N N . PHE A 1 110 ? 8.062 12.227 -7.414 1 98.88 110 PHE A N 1
ATOM 931 C CA . PHE A 1 110 ? 8.211 13.672 -7.324 1 98.88 110 PHE A CA 1
ATOM 932 C C . PHE A 1 110 ? 8.781 14.242 -8.617 1 98.88 110 PHE A C 1
ATOM 934 O O . PHE A 1 110 ? 9.547 13.57 -9.312 1 98.88 110 PHE A O 1
ATOM 941 N N . ASP A 1 111 ? 8.414 15.445 -8.914 1 98.62 111 ASP A N 1
ATOM 942 C CA . ASP A 1 111 ? 9.086 16.156 -10 1 98.62 111 ASP A CA 1
ATOM 943 C C . ASP A 1 111 ? 10.344 16.859 -9.5 1 98.62 111 ASP A C 1
ATOM 945 O O . ASP A 1 111 ? 10.719 16.719 -8.336 1 98.62 111 ASP A O 1
ATOM 949 N N . GLU A 1 112 ? 11 17.562 -10.352 1 97.88 112 GLU A N 1
ATOM 950 C CA . GLU A 1 112 ? 12.297 18.156 -10.023 1 97.88 112 GLU A CA 1
ATOM 951 C C . GLU A 1 112 ? 12.148 19.266 -9 1 97.88 112 GLU A C 1
ATOM 953 O O . GLU A 1 112 ? 13.117 19.625 -8.328 1 97.88 112 GLU A O 1
ATOM 958 N N . ALA A 1 113 ? 10.953 19.844 -8.898 1 98.25 113 ALA A N 1
ATOM 959 C CA . ALA A 1 113 ? 10.695 20.938 -7.953 1 98.25 113 ALA A CA 1
ATOM 960 C C . ALA A 1 113 ? 10.328 20.391 -6.578 1 98.25 113 ALA A C 1
ATOM 962 O O . ALA A 1 113 ? 10.055 21.156 -5.652 1 98.25 113 ALA A O 1
ATOM 963 N N . GLY A 1 114 ? 10.266 19.016 -6.457 1 98.38 114 GLY A N 1
ATOM 964 C CA . GLY A 1 114 ? 9.953 18.406 -5.172 1 98.38 114 GLY A CA 1
ATOM 965 C C . GLY A 1 114 ? 8.461 18.297 -4.922 1 98.38 114 GLY A C 1
ATOM 966 O O . GLY A 1 114 ? 8.031 18.094 -3.781 1 98.38 114 GLY A O 1
ATOM 967 N N . LEU A 1 115 ? 7.703 18.547 -5.93 1 98.69 115 LEU A N 1
ATOM 968 C CA . LEU A 1 115 ? 6.262 18.344 -5.824 1 98.69 115 LEU A CA 1
ATOM 969 C C . LEU A 1 115 ? 5.867 16.938 -6.242 1 98.69 115 LEU A C 1
ATOM 971 O O . LEU A 1 115 ? 6.426 16.391 -7.195 1 98.69 115 LEU A O 1
ATOM 975 N N . MET A 1 116 ? 4.957 16.406 -5.527 1 98.75 116 MET A N 1
ATOM 976 C CA . MET A 1 116 ? 4.523 15.039 -5.82 1 98.75 116 MET A CA 1
ATOM 977 C C . MET A 1 116 ? 3.607 15.016 -7.039 1 98.75 116 MET A C 1
ATOM 979 O O . MET A 1 116 ? 2.504 15.562 -7.004 1 98.75 116 MET A O 1
ATOM 983 N N . ARG A 1 117 ? 4.02 14.312 -8.07 1 98.69 117 ARG A N 1
ATOM 984 C CA . ARG A 1 117 ? 3.234 14.281 -9.305 1 98.69 117 ARG A CA 1
ATOM 985 C C . ARG A 1 117 ? 2.369 13.031 -9.375 1 98.69 117 ARG A C 1
ATOM 987 O O . ARG A 1 117 ? 1.408 12.977 -10.141 1 98.69 117 ARG A O 1
ATOM 994 N N . ARG A 1 118 ? 2.73 12.016 -8.656 1 98.75 118 ARG A N 1
ATOM 995 C CA . ARG A 1 118 ? 1.965 10.773 -8.602 1 98.75 118 ARG A CA 1
ATOM 996 C C . ARG A 1 118 ? 1.94 10.203 -7.188 1 98.75 118 ARG A C 1
ATOM 998 O O . ARG A 1 118 ? 2.977 10.133 -6.523 1 98.75 118 ARG A O 1
ATOM 1005 N N . ARG A 1 119 ? 0.745 9.867 -6.719 1 98.88 119 ARG A N 1
ATOM 1006 C CA . ARG A 1 119 ? 0.529 9.219 -5.43 1 98.88 119 ARG A CA 1
ATOM 1007 C C . ARG A 1 119 ? -0.353 7.98 -5.582 1 98.88 119 ARG A C 1
ATOM 1009 O O . ARG A 1 119 ? -1.477 8.07 -6.078 1 98.88 119 ARG A O 1
ATOM 1016 N N . VAL A 1 120 ? 0.149 6.82 -5.176 1 98.81 120 VAL A N 1
ATOM 1017 C CA . VAL A 1 120 ? -0.605 5.57 -5.195 1 98.81 120 VAL A CA 1
ATOM 1018 C C . VAL A 1 120 ? -0.728 5.023 -3.775 1 98.81 120 VAL A C 1
ATOM 1020 O O . VAL A 1 120 ? 0.256 4.555 -3.197 1 98.81 120 VAL A O 1
ATOM 1023 N N . ALA A 1 121 ? -1.943 5.059 -3.211 1 98.88 121 ALA A N 1
ATOM 1024 C CA . ALA A 1 121 ? -2.146 4.672 -1.817 1 98.88 121 ALA A CA 1
ATOM 1025 C C . ALA A 1 121 ? -3.174 3.549 -1.704 1 98.88 121 ALA A C 1
ATOM 1027 O O . ALA A 1 121 ? -4.215 3.584 -2.363 1 98.88 121 ALA A O 1
ATOM 1028 N N . SER A 1 122 ? -2.887 2.547 -1.024 1 98.88 122 SER A N 1
ATOM 1029 C CA . SER A 1 122 ? -3.818 1.519 -0.571 1 98.88 122 SER A CA 1
ATOM 1030 C C . SER A 1 122 ? -3.949 1.522 0.948 1 98.88 122 SER A C 1
ATOM 1032 O O . SER A 1 122 ? -2.955 1.665 1.662 1 98.88 122 SER A O 1
ATOM 1034 N N . ILE A 1 123 ? -5.129 1.463 1.467 1 98.88 123 ILE A N 1
ATOM 1035 C CA . ILE A 1 123 ? -5.41 1.691 2.879 1 98.88 123 ILE A CA 1
ATOM 1036 C C . ILE A 1 123 ? -6.504 0.734 3.35 1 98.88 123 ILE A C 1
ATOM 1038 O O . ILE A 1 123 ? -7.508 0.541 2.658 1 98.88 123 ILE A O 1
ATOM 1042 N N . ASN A 1 124 ? -6.352 0.173 4.488 1 98.88 124 ASN A N 1
ATOM 1043 C CA . ASN A 1 124 ? -7.332 -0.722 5.09 1 98.88 124 ASN A CA 1
ATOM 1044 C C . ASN A 1 124 ? -7.664 -0.313 6.523 1 98.88 124 ASN A C 1
ATOM 1046 O O . ASN A 1 124 ? -6.762 -0.148 7.348 1 98.88 124 ASN A O 1
ATOM 1050 N N . ASP A 1 125 ? -8.922 -0.199 6.82 1 98.62 125 ASP A N 1
ATOM 1051 C CA . ASP A 1 125 ? -9.391 0.228 8.133 1 98.62 125 ASP A CA 1
ATOM 1052 C C . ASP A 1 125 ? -9.578 -0.968 9.062 1 98.62 125 ASP A C 1
ATOM 1054 O O . ASP A 1 125 ? -10.188 -1.971 8.68 1 98.62 125 ASP A O 1
ATOM 1058 N N . LEU A 1 126 ? -9.062 -0.888 10.188 1 98.75 126 LEU A N 1
ATOM 1059 C CA . LEU A 1 126 ? -9.266 -1.854 11.258 1 98.75 126 LEU A CA 1
ATOM 1060 C C . LEU A 1 126 ? -10.055 -1.228 12.414 1 98.75 126 LEU A C 1
ATOM 1062 O O . LEU A 1 126 ? -9.562 -0.308 13.07 1 98.75 126 LEU A O 1
ATOM 1066 N N . PRO A 1 127 ? -11.336 -1.693 12.617 1 98.69 127 PRO A N 1
ATOM 1067 C CA . PRO A 1 127 ? -12 -1.219 13.836 1 98.69 127 PRO A CA 1
ATOM 1068 C C . PRO A 1 127 ? -11.203 -1.537 15.102 1 98.69 127 PRO A C 1
ATOM 1070 O O . PRO A 1 127 ? -10.648 -2.631 15.227 1 98.69 127 PRO A O 1
ATOM 1073 N N . ILE A 1 128 ? -11.086 -0.536 15.969 1 98.75 128 ILE A N 1
ATOM 1074 C CA . ILE A 1 128 ? -10.422 -0.741 17.25 1 98.75 128 ILE A CA 1
ATOM 1075 C C . ILE A 1 128 ? -11.289 -0.172 18.375 1 98.75 128 ILE A C 1
ATOM 1077 O O . ILE A 1 128 ? -12.211 0.604 18.125 1 98.75 128 ILE A O 1
ATOM 1081 N N . THR A 1 129 ? -11.023 -0.556 19.609 1 98.25 129 THR A N 1
ATOM 1082 C CA . THR A 1 129 ? -11.617 0.109 20.766 1 98.25 129 THR A CA 1
ATOM 1083 C C . THR A 1 129 ? -10.797 1.333 21.156 1 98.25 129 THR A C 1
ATOM 1085 O O . THR A 1 129 ? -9.641 1.469 20.766 1 98.25 129 THR A O 1
ATOM 1088 N N . GLU A 1 130 ? -11.445 2.18 21.891 1 97.56 130 GLU A N 1
ATOM 1089 C CA . GLU A 1 130 ? -10.742 3.373 22.359 1 97.56 130 GLU A CA 1
ATOM 1090 C C . GLU A 1 130 ? -9.492 3.006 23.156 1 97.56 130 GLU A C 1
ATOM 1092 O O . GLU A 1 130 ? -8.477 3.695 23.078 1 97.56 130 GLU A O 1
ATOM 1097 N N . SER A 1 131 ? -9.516 1.931 23.891 1 98.06 131 SER A N 1
ATOM 1098 C CA . SER A 1 131 ? -8.406 1.525 24.75 1 98.06 131 SER A CA 1
ATOM 1099 C C . SER A 1 131 ? -7.234 1.012 23.922 1 98.06 131 SER A C 1
ATOM 1101 O O . SER A 1 131 ? -6.113 0.895 24.422 1 98.06 131 SER A O 1
ATOM 1103 N N . GLU A 1 132 ? -7.453 0.688 22.719 1 98.25 132 GLU A N 1
ATOM 1104 C CA . GLU A 1 132 ? -6.41 0.163 21.844 1 98.25 132 GLU A CA 1
ATOM 1105 C C . GLU A 1 132 ? -5.688 1.289 21.109 1 98.25 132 GLU A C 1
ATOM 1107 O O . GLU A 1 132 ? -4.695 1.051 20.406 1 98.25 132 GLU A O 1
ATOM 1112 N N . ARG A 1 133 ? -6.211 2.502 21.266 1 98.5 133 ARG A N 1
ATOM 1113 C CA . ARG A 1 133 ? -5.562 3.645 20.641 1 98.5 133 ARG A CA 1
ATOM 1114 C C . ARG A 1 133 ? -4.117 3.787 21.109 1 98.5 133 ARG A C 1
ATOM 1116 O O . ARG A 1 133 ? -3.803 3.484 22.25 1 98.5 133 ARG A O 1
ATOM 1123 N N . LYS A 1 134 ? -3.283 4.32 20.234 1 98.56 134 LYS A N 1
ATOM 1124 C CA . LYS A 1 134 ? -1.881 4.562 20.562 1 98.56 134 LYS A CA 1
ATOM 1125 C C . LYS A 1 134 ? -1.513 6.027 20.344 1 98.56 134 LYS A C 1
ATOM 1127 O O . LYS A 1 134 ? -0.467 6.484 20.812 1 98.56 134 LYS A O 1
ATOM 1132 N N . TYR A 1 135 ? -2.318 6.723 19.641 1 98.62 135 TYR A N 1
ATOM 1133 C CA . TYR A 1 135 ? -2.059 8.117 19.312 1 98.62 135 TYR A CA 1
ATOM 1134 C C . TYR A 1 135 ? -2.867 9.047 20.219 1 98.62 135 TYR A C 1
ATOM 1136 O O . TYR A 1 135 ? -4.078 9.203 20.031 1 98.62 135 TYR A O 1
ATOM 1144 N N . HIS A 1 136 ? -2.186 9.859 21.141 1 97.94 136 HIS A N 1
ATOM 1145 C CA . HIS A 1 136 ? -2.922 10.633 22.125 1 97.94 136 HIS A CA 1
ATOM 1146 C C . HIS A 1 136 ? -2.43 12.078 22.188 1 97.94 136 HIS A C 1
ATOM 1148 O O . HIS A 1 136 ? -2.807 12.836 23.078 1 97.94 136 HIS A O 1
ATOM 1154 N N . TRP A 1 137 ? -1.628 12.453 21.266 1 98.31 137 TRP A N 1
ATOM 1155 C CA . TRP A 1 137 ? -1.147 13.828 21.312 1 98.31 137 TRP A CA 1
ATOM 1156 C C . TRP A 1 137 ? -2.232 14.805 20.859 1 98.31 137 TRP A C 1
ATOM 1158 O O . TRP A 1 137 ? -3.219 14.398 20.25 1 98.31 137 TRP A O 1
ATOM 1168 N N . PRO A 1 138 ? -2.191 16.062 21.25 1 97.81 138 PRO A N 1
ATOM 1169 C CA . PRO A 1 138 ? -3.18 17.047 20.781 1 97.81 138 PRO A CA 1
ATOM 1170 C C . PRO A 1 138 ? -3.26 17.125 19.266 1 97.81 138 PRO A C 1
ATOM 1172 O O . PRO A 1 138 ? -2.244 16.984 18.578 1 97.81 138 PRO A O 1
ATOM 1175 N N . LEU A 1 139 ? -4.449 17.312 18.766 1 97.75 139 LEU A N 1
ATOM 1176 C CA . LEU A 1 139 ? -4.625 17.422 17.312 1 97.75 139 LEU A CA 1
ATOM 1177 C C . LEU A 1 139 ? -3.621 18.406 16.719 1 97.75 139 LEU A C 1
ATOM 1179 O O . LEU A 1 139 ? -3.369 19.469 17.297 1 97.75 139 LEU A O 1
AT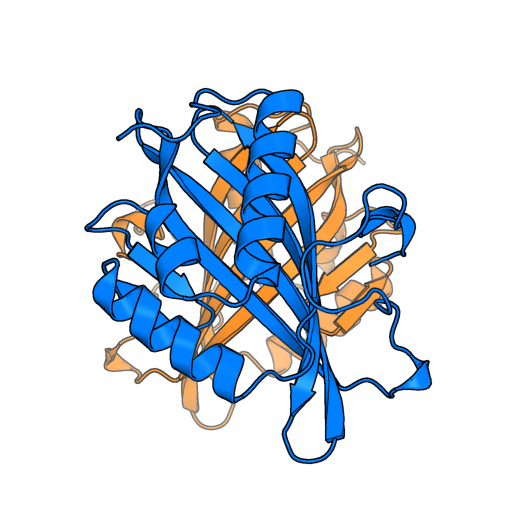OM 1183 N N . GLY A 1 140 ? -3.174 18.047 15.547 1 97.5 140 GLY A N 1
ATOM 1184 C CA . GLY A 1 140 ? -2.08 18.797 14.938 1 97.5 140 GLY A CA 1
ATOM 1185 C C . GLY A 1 140 ? -0.82 17.969 14.773 1 97.5 140 GLY A C 1
ATOM 1186 O O . GLY A 1 140 ? -0.885 16.734 14.688 1 97.5 140 GLY A O 1
ATOM 1187 N N . ARG A 1 141 ? 0.266 18.641 14.789 1 98.31 141 ARG A N 1
ATOM 1188 C CA . ARG A 1 141 ? 1.557 18.016 14.523 1 98.31 141 ARG A CA 1
ATOM 1189 C C . ARG A 1 141 ? 1.93 17.047 15.641 1 98.31 141 ARG A C 1
ATOM 1191 O O . ARG A 1 141 ? 1.791 17.359 16.828 1 98.31 141 ARG A O 1
ATOM 1198 N N . ARG A 1 142 ? 2.361 15.859 15.281 1 98.75 142 ARG A N 1
ATOM 1199 C CA . ARG A 1 142 ? 2.867 14.898 16.266 1 98.75 142 ARG A CA 1
ATOM 1200 C C . ARG A 1 142 ? 4.121 15.43 16.953 1 98.75 142 ARG A C 1
ATOM 1202 O O . ARG A 1 142 ? 5.07 15.852 16.281 1 98.75 142 ARG A O 1
ATOM 1209 N N . PRO A 1 143 ? 4.188 15.352 18.234 1 98.56 143 PRO A N 1
ATOM 1210 C CA . PRO A 1 143 ? 5.422 15.766 18.906 1 98.56 143 PRO A CA 1
ATOM 1211 C C . PRO A 1 143 ? 6.633 14.938 18.484 1 98.56 143 PRO A C 1
ATOM 1213 O O . PRO A 1 143 ? 6.512 13.734 18.25 1 98.56 143 PRO A O 1
ATOM 1216 N N . ASP A 1 144 ? 7.785 15.562 18.5 1 97.06 144 ASP A N 1
ATOM 1217 C CA . ASP A 1 144 ? 9 14.914 18.016 1 97.06 144 ASP A CA 1
ATOM 1218 C C . ASP A 1 144 ? 9.406 13.75 18.906 1 97.06 144 ASP A C 1
ATOM 1220 O O . ASP A 1 144 ? 10.07 12.812 18.453 1 97.06 144 ASP A O 1
ATOM 1224 N N . ASP A 1 145 ? 9.047 13.844 20.109 1 96.94 145 ASP A N 1
ATOM 1225 C CA . ASP A 1 145 ? 9.469 12.805 21.031 1 96.94 145 ASP A CA 1
ATOM 1226 C C . ASP A 1 145 ? 8.461 11.656 21.078 1 96.94 145 ASP A C 1
ATOM 1228 O O . ASP A 1 145 ? 8.648 10.688 21.812 1 96.94 145 ASP A O 1
ATOM 1232 N N . HIS A 1 146 ? 7.316 11.82 20.469 1 97.81 146 HIS A N 1
ATOM 1233 C CA . HIS A 1 146 ? 6.387 10.695 20.344 1 97.81 146 HIS A CA 1
ATOM 1234 C C . HIS A 1 146 ? 6.98 9.586 19.484 1 97.81 146 HIS A C 1
ATOM 1236 O O . HIS A 1 146 ? 7.574 9.852 18.438 1 97.81 146 HIS A O 1
ATOM 1242 N N . PRO A 1 147 ? 6.789 8.352 19.812 1 97.94 147 PRO A N 1
ATOM 1243 C CA . PRO A 1 147 ? 7.348 7.227 19.062 1 97.94 147 PRO A CA 1
ATOM 1244 C C . PRO A 1 147 ? 6.793 7.141 17.641 1 97.94 147 PRO A C 1
ATOM 1246 O O . PRO A 1 147 ? 5.688 7.617 17.375 1 97.94 147 PRO A O 1
ATOM 1249 N N . GLY A 1 148 ? 7.617 6.605 16.719 1 97.88 148 GLY A N 1
ATOM 1250 C CA . GLY A 1 148 ? 7.184 6.312 15.359 1 97.88 148 GLY A CA 1
ATOM 1251 C C . GLY A 1 148 ? 6.512 4.957 15.227 1 97.88 148 GLY A C 1
ATOM 1252 O O . GLY A 1 148 ? 6.281 4.273 16.219 1 97.88 148 GLY A O 1
ATOM 1253 N N . LEU A 1 149 ? 6.16 4.594 14.023 1 98.12 149 LEU A N 1
ATOM 1254 C CA . LEU A 1 149 ? 5.41 3.371 13.75 1 98.12 149 LEU A CA 1
ATOM 1255 C C . LEU A 1 149 ? 6.16 2.146 14.266 1 98.12 149 LEU A C 1
ATOM 1257 O O . LEU A 1 149 ? 5.582 1.305 14.961 1 98.12 149 LEU A O 1
ATOM 1261 N N . SER A 1 150 ? 7.426 2.088 13.898 1 97.5 150 SER A N 1
ATOM 1262 C CA . SER A 1 150 ? 8.227 0.928 14.281 1 97.5 150 SER A CA 1
ATOM 1263 C C . SER A 1 150 ? 8.32 0.8 15.797 1 97.5 150 SER A C 1
ATOM 1265 O O . SER A 1 150 ? 8.195 -0.3 16.344 1 97.5 150 SER A O 1
ATOM 1267 N N . GLU A 1 151 ? 8.492 1.918 16.469 1 97.62 151 GLU A N 1
ATOM 1268 C CA . GLU A 1 151 ? 8.602 1.921 17.922 1 97.62 151 GLU A CA 1
ATOM 1269 C C . GLU A 1 151 ? 7.277 1.517 18.578 1 97.62 151 GLU A C 1
ATOM 1271 O O . GLU A 1 151 ? 7.266 0.958 19.672 1 97.62 151 GLU A O 1
ATOM 1276 N N . LEU A 1 152 ? 6.164 1.792 17.891 1 97.81 152 LEU A N 1
ATOM 1277 C CA . LEU A 1 152 ? 4.84 1.479 18.406 1 97.81 152 LEU A CA 1
ATOM 1278 C C . LEU A 1 152 ? 4.43 0.058 18.047 1 97.81 152 LEU A C 1
ATOM 1280 O O . LEU A 1 152 ? 3.363 -0.409 18.438 1 97.81 152 LEU A O 1
ATOM 1284 N N . GLY A 1 153 ? 5.238 -0.655 17.219 1 95.31 153 GLY A N 1
ATOM 1285 C CA . GLY A 1 153 ? 4.918 -2.004 16.781 1 95.31 153 GLY A CA 1
ATOM 1286 C C . GLY A 1 153 ? 3.83 -2.047 15.727 1 95.31 153 GLY A C 1
ATOM 1287 O O . GLY A 1 153 ? 3.055 -3.004 15.664 1 95.31 153 GLY A O 1
ATOM 1288 N N . LEU A 1 154 ? 3.742 -0.947 15.062 1 95.31 154 LEU A N 1
ATOM 1289 C CA . LEU A 1 154 ? 2.715 -0.87 14.023 1 95.31 154 LEU A CA 1
ATOM 1290 C C . LEU A 1 154 ? 3.309 -1.135 12.648 1 95.31 154 LEU A C 1
ATOM 1292 O O . LEU A 1 154 ? 4.426 -0.701 12.352 1 95.31 154 LEU A O 1
ATOM 1296 N N . MET B 1 1 ? 18.016 -22.844 2.467 1 79.88 1 MET B N 1
ATOM 1297 C CA . MET B 1 1 ? 18.125 -22.719 1.018 1 79.88 1 MET B CA 1
ATOM 1298 C C . MET B 1 1 ? 18 -21.25 0.585 1 79.88 1 MET B C 1
ATOM 1300 O O . MET B 1 1 ? 17.266 -20.484 1.197 1 79.88 1 MET B O 1
ATOM 1304 N N . SER B 1 2 ? 18.859 -20.812 -0.266 1 90.5 2 SER B N 1
ATOM 1305 C CA . SER B 1 2 ? 18.859 -19.453 -0.8 1 90.5 2 SER B CA 1
ATOM 1306 C C . SER B 1 2 ? 17.922 -19.328 -1.993 1 90.5 2 SER B C 1
ATOM 1308 O O . SER B 1 2 ? 17.656 -20.312 -2.689 1 90.5 2 SER B O 1
ATOM 1310 N N . ARG B 1 3 ? 17.391 -18.156 -2.125 1 93.19 3 ARG B N 1
ATOM 1311 C CA . ARG B 1 3 ? 16.453 -17.875 -3.207 1 93.19 3 ARG B CA 1
ATOM 1312 C C . ARG B 1 3 ? 16.859 -16.625 -3.973 1 93.19 3 ARG B C 1
ATOM 1314 O O . ARG B 1 3 ? 16.297 -15.547 -3.744 1 93.19 3 ARG B O 1
ATOM 1321 N N . PRO B 1 4 ? 17.703 -16.766 -4.852 1 96 4 PRO B N 1
ATOM 1322 C CA . PRO B 1 4 ? 18.078 -15.586 -5.645 1 96 4 PRO B CA 1
ATOM 1323 C C . PRO B 1 4 ? 16.891 -14.984 -6.398 1 96 4 PRO B C 1
ATOM 1325 O O . PRO B 1 4 ? 15.914 -15.688 -6.688 1 96 4 PRO B O 1
ATOM 1328 N N . PRO B 1 5 ? 17.125 -13.75 -6.836 1 97.81 5 PRO B N 1
ATOM 1329 C CA . PRO B 1 5 ? 18.188 -12.773 -6.586 1 97.81 5 PRO B CA 1
ATOM 1330 C C . PRO B 1 5 ? 18.312 -12.414 -5.109 1 97.81 5 PRO B C 1
ATOM 1332 O O . PRO B 1 5 ? 17.328 -12.43 -4.371 1 97.81 5 PRO B O 1
ATOM 1335 N N . LEU B 1 6 ? 19.5 -12.023 -4.73 1 98.44 6 LEU B N 1
ATOM 1336 C CA . LEU B 1 6 ? 19.797 -11.695 -3.342 1 98.44 6 LEU B CA 1
ATOM 1337 C C . LEU B 1 6 ? 20.047 -10.195 -3.182 1 98.44 6 LEU B C 1
ATOM 1339 O O . LEU B 1 6 ? 20.484 -9.531 -4.121 1 98.44 6 LEU B O 1
ATOM 1343 N N . PRO B 1 7 ? 19.781 -9.633 -2.02 1 98.12 7 PRO B N 1
ATOM 1344 C CA . PRO B 1 7 ? 20.109 -8.234 -1.758 1 98.12 7 PRO B CA 1
ATOM 1345 C C . PRO B 1 7 ? 21.609 -8 -1.589 1 98.12 7 PRO B C 1
ATOM 1347 O O . PRO B 1 7 ? 22.359 -8.938 -1.278 1 98.12 7 PRO B O 1
ATOM 1350 N N . PRO B 1 8 ? 22.125 -6.828 -1.671 1 98.44 8 PRO B N 1
ATOM 1351 C CA . PRO B 1 8 ? 21.359 -5.637 -2.051 1 98.44 8 PRO B CA 1
ATOM 1352 C C . PRO B 1 8 ? 20.875 -5.688 -3.498 1 98.44 8 PRO B C 1
ATOM 1354 O O . PRO B 1 8 ? 21.594 -6.145 -4.383 1 98.44 8 PRO B O 1
ATOM 1357 N N . PHE B 1 9 ? 19.734 -5.148 -3.742 1 98.56 9 PHE B N 1
ATOM 1358 C CA . PHE B 1 9 ? 19.078 -5.258 -5.039 1 98.56 9 PHE B CA 1
ATOM 1359 C C . PHE B 1 9 ? 19.484 -4.109 -5.957 1 98.56 9 PHE B C 1
ATOM 1361 O O . PHE B 1 9 ? 19.844 -3.031 -5.48 1 98.56 9 PHE B O 1
ATOM 1368 N N . THR B 1 10 ? 19.438 -4.383 -7.207 1 98.31 10 THR B N 1
ATOM 1369 C CA . THR B 1 10 ? 19.516 -3.406 -8.289 1 98.31 10 THR B CA 1
ATOM 1370 C C . THR B 1 10 ? 18.172 -3.287 -9.008 1 98.31 10 THR B C 1
ATOM 1372 O O . THR B 1 10 ? 17.234 -4.008 -8.688 1 98.31 10 THR B O 1
ATOM 1375 N N . ALA B 1 11 ? 18.109 -2.34 -9.922 1 98.06 11 ALA B N 1
ATOM 1376 C CA . ALA B 1 11 ? 16.891 -2.227 -10.719 1 98.06 11 ALA B CA 1
ATOM 1377 C C . ALA B 1 11 ? 16.547 -3.559 -11.375 1 98.06 11 ALA B C 1
ATOM 1379 O O . ALA B 1 11 ? 15.391 -3.988 -11.344 1 98.06 11 ALA B O 1
ATOM 1380 N N . GLU B 1 12 ? 17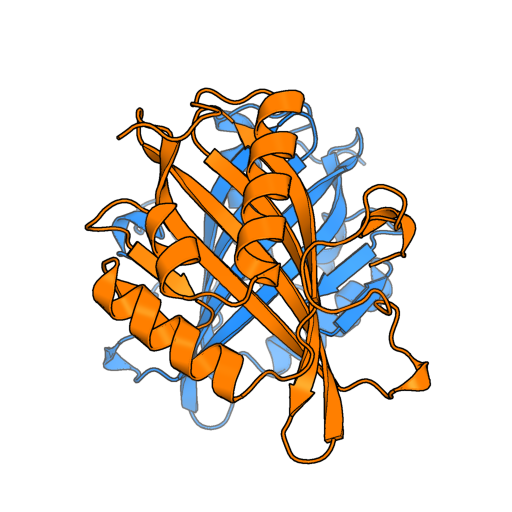.531 -4.156 -11.914 1 98.38 12 GLU B N 1
ATOM 1381 C CA . GLU B 1 12 ? 17.328 -5.402 -12.648 1 98.38 12 GLU B CA 1
ATOM 1382 C C . GLU B 1 12 ? 16.922 -6.535 -11.711 1 98.38 12 GLU B C 1
ATOM 1384 O O . GLU B 1 12 ? 15.969 -7.258 -11.984 1 98.38 12 GLU B O 1
ATOM 1389 N N . THR B 1 13 ? 17.594 -6.668 -10.625 1 98.75 13 THR B N 1
ATOM 1390 C CA . THR B 1 13 ? 17.344 -7.805 -9.75 1 98.75 13 THR B CA 1
ATOM 1391 C C . THR B 1 13 ? 16.047 -7.594 -8.953 1 98.75 13 THR B C 1
ATOM 1393 O O . THR B 1 13 ? 15.375 -8.562 -8.602 1 98.75 13 THR B O 1
ATOM 1396 N N . ALA B 1 14 ? 15.695 -6.352 -8.648 1 98.81 14 ALA B N 1
ATOM 1397 C CA . ALA B 1 14 ? 14.391 -6.066 -8.039 1 98.81 14 ALA B CA 1
ATOM 1398 C C . ALA B 1 14 ? 13.258 -6.473 -8.977 1 98.81 14 ALA B C 1
ATOM 1400 O O . ALA B 1 14 ? 12.266 -7.066 -8.539 1 98.81 14 ALA B O 1
ATOM 1401 N N . ALA B 1 15 ? 13.422 -6.113 -10.203 1 98.5 15 ALA B N 1
ATOM 1402 C CA . ALA B 1 15 ? 12.414 -6.477 -11.195 1 98.5 15 ALA B CA 1
ATOM 1403 C C . ALA B 1 15 ? 12.281 -7.992 -11.312 1 98.5 15 ALA B C 1
ATOM 1405 O O . ALA B 1 15 ? 11.172 -8.516 -11.438 1 98.5 15 ALA B O 1
ATOM 1406 N N . GLN B 1 16 ? 13.383 -8.641 -11.336 1 98.56 16 GLN B N 1
ATOM 1407 C CA . GLN B 1 16 ? 13.367 -10.102 -11.391 1 98.56 16 GLN B CA 1
ATOM 1408 C C . GLN B 1 16 ? 12.656 -10.688 -10.18 1 98.56 16 GLN B C 1
ATOM 1410 O O . GLN B 1 16 ? 11.859 -11.625 -10.312 1 98.56 16 GLN B O 1
ATOM 1415 N N . LYS B 1 17 ? 13 -10.188 -9.008 1 98.69 17 LYS B N 1
ATOM 1416 C CA . LYS B 1 17 ? 12.359 -10.648 -7.777 1 98.69 17 LYS B CA 1
ATOM 1417 C C . LYS B 1 17 ? 10.844 -10.484 -7.859 1 98.69 17 LYS B C 1
ATOM 1419 O O . LYS B 1 17 ? 10.094 -11.375 -7.457 1 98.69 17 LYS B O 1
ATOM 1424 N N . ALA B 1 18 ? 10.352 -9.328 -8.328 1 98.62 18 ALA B N 1
ATOM 1425 C CA . ALA B 1 18 ? 8.93 -9.047 -8.445 1 98.62 18 ALA B CA 1
ATOM 1426 C C . ALA B 1 18 ? 8.258 -9.992 -9.438 1 98.62 18 ALA B C 1
ATOM 1428 O O . ALA B 1 18 ? 7.141 -10.453 -9.203 1 98.62 18 ALA B O 1
ATOM 1429 N N . ARG B 1 19 ? 8.953 -10.242 -10.531 1 98.5 19 ARG B N 1
ATOM 1430 C CA . ARG B 1 19 ? 8.414 -11.148 -11.531 1 98.5 19 ARG B CA 1
ATOM 1431 C C . ARG B 1 19 ? 8.289 -12.562 -10.977 1 98.5 19 ARG B C 1
ATOM 1433 O O . ARG B 1 19 ? 7.289 -13.242 -11.227 1 98.5 19 ARG B O 1
ATOM 1440 N N . LEU B 1 20 ? 9.281 -12.984 -10.289 1 98.44 20 LEU B N 1
ATOM 1441 C CA . LEU B 1 20 ? 9.25 -14.312 -9.68 1 98.44 20 LEU B CA 1
ATOM 1442 C C . LEU B 1 20 ? 8.109 -14.414 -8.672 1 98.44 20 LEU B C 1
ATOM 1444 O O . LEU B 1 20 ? 7.418 -15.438 -8.609 1 98.44 20 LEU B O 1
ATOM 1448 N N . ALA B 1 21 ? 7.945 -13.398 -7.875 1 98.56 21 ALA B N 1
ATOM 1449 C CA . ALA B 1 21 ? 6.832 -13.375 -6.926 1 98.56 21 ALA B CA 1
ATOM 1450 C C . ALA B 1 21 ? 5.492 -13.422 -7.652 1 98.56 21 ALA B C 1
ATOM 1452 O O . ALA B 1 21 ? 4.594 -14.172 -7.258 1 98.56 21 ALA B O 1
ATOM 1453 N N . GLU B 1 22 ? 5.359 -12.609 -8.664 1 98.88 22 GLU B N 1
ATOM 1454 C CA . GLU B 1 22 ? 4.148 -12.609 -9.484 1 98.88 22 GLU B CA 1
ATOM 1455 C C . GLU B 1 22 ? 3.836 -14.008 -10.008 1 98.88 22 GLU B C 1
ATOM 1457 O O . GLU B 1 22 ? 2.703 -14.477 -9.898 1 98.88 22 GLU B O 1
ATOM 1462 N N . ASP B 1 23 ? 4.82 -14.625 -10.586 1 98.69 23 ASP B N 1
ATOM 1463 C CA . ASP B 1 23 ? 4.641 -15.961 -11.148 1 98.69 23 ASP B CA 1
ATOM 1464 C C . ASP B 1 23 ? 4.188 -16.953 -10.078 1 98.69 23 ASP B C 1
ATOM 1466 O O . ASP B 1 23 ? 3.287 -17.766 -10.32 1 98.69 23 ASP B O 1
ATOM 1470 N N . ALA B 1 24 ? 4.828 -16.875 -9 1 98.56 24 ALA B N 1
ATOM 1471 C CA . ALA B 1 24 ? 4.465 -17.781 -7.91 1 98.56 24 ALA B CA 1
ATOM 1472 C C . ALA B 1 24 ? 3.016 -17.562 -7.48 1 98.56 24 ALA B C 1
ATOM 1474 O O . ALA B 1 24 ? 2.252 -18.516 -7.34 1 98.56 24 ALA B O 1
ATOM 1475 N N . TRP B 1 25 ? 2.621 -16.328 -7.262 1 98.88 25 TRP B N 1
ATOM 1476 C CA . TRP B 1 25 ? 1.267 -16.016 -6.812 1 98.88 25 TRP B CA 1
ATOM 1477 C C . TRP B 1 25 ? 0.238 -16.453 -7.855 1 98.88 25 TRP B C 1
ATOM 1479 O O . TRP B 1 25 ? -0.847 -16.922 -7.512 1 98.88 25 TRP B O 1
ATOM 1489 N N . ASN B 1 26 ? 0.577 -16.266 -9.102 1 98.81 26 ASN B N 1
ATOM 1490 C CA . ASN B 1 26 ? -0.338 -16.656 -10.172 1 98.81 26 ASN B CA 1
ATOM 1491 C C . ASN B 1 26 ? -0.482 -18.172 -10.266 1 98.81 26 ASN B C 1
ATOM 1493 O O . ASN B 1 26 ? -1.394 -18.672 -10.93 1 98.81 26 ASN B O 1
ATOM 1497 N N . SER B 1 27 ? 0.412 -18.969 -9.688 1 98.5 27 SER B N 1
ATOM 1498 C CA . SER B 1 27 ? 0.233 -20.406 -9.602 1 98.5 27 SER B CA 1
ATOM 1499 C C . SER B 1 27 ? -0.926 -20.766 -8.68 1 98.5 27 SER B C 1
ATOM 1501 O O . SER B 1 27 ? -1.497 -21.859 -8.789 1 98.5 27 SER B O 1
ATOM 1503 N N . ARG B 1 28 ? -1.178 -19.875 -7.695 1 98.56 28 ARG B N 1
ATOM 1504 C CA . ARG B 1 28 ? -2.193 -20.062 -6.668 1 98.56 28 ARG B CA 1
ATOM 1505 C C . ARG B 1 28 ? -1.915 -21.328 -5.852 1 98.56 28 ARG B C 1
ATOM 1507 O O . ARG B 1 28 ? -2.842 -22.047 -5.477 1 98.56 28 ARG B O 1
ATOM 1514 N N . ASP B 1 29 ? -0.672 -21.609 -5.746 1 98.5 29 ASP B N 1
ATOM 1515 C CA . ASP B 1 29 ? -0.201 -22.734 -4.941 1 98.5 29 ASP B CA 1
ATOM 1516 C C . ASP B 1 29 ? 0.329 -22.25 -3.592 1 98.5 29 ASP B C 1
ATOM 1518 O O . ASP B 1 29 ? 1.471 -21.797 -3.492 1 98.5 29 ASP B O 1
ATOM 1522 N N . PRO B 1 30 ? -0.469 -22.375 -2.551 1 98.62 30 PRO B N 1
ATOM 1523 C CA . PRO B 1 30 ? -0.104 -21.797 -1.252 1 98.62 30 PRO B CA 1
ATOM 1524 C C . PRO B 1 30 ? 1.254 -22.281 -0.753 1 98.62 30 PRO B C 1
ATOM 1526 O O . PRO B 1 30 ? 2.037 -21.5 -0.214 1 98.62 30 PRO B O 1
ATOM 1529 N N . GLU B 1 31 ? 1.521 -23.562 -0.897 1 98.31 31 GLU B N 1
ATOM 1530 C CA . GLU B 1 31 ? 2.779 -24.125 -0.411 1 98.31 31 GLU B CA 1
ATOM 1531 C C . GLU B 1 31 ? 3.969 -23.547 -1.183 1 98.31 31 GLU B C 1
ATOM 1533 O O . GLU B 1 31 ? 4.98 -23.172 -0.587 1 98.31 31 GLU B O 1
ATOM 1538 N N . ARG B 1 32 ? 3.807 -23.531 -2.451 1 97.5 32 ARG B N 1
ATOM 1539 C CA . ARG B 1 32 ? 4.871 -22.984 -3.289 1 97.5 32 ARG B CA 1
ATOM 1540 C C . ARG B 1 32 ? 5.156 -21.531 -2.93 1 97.5 32 AR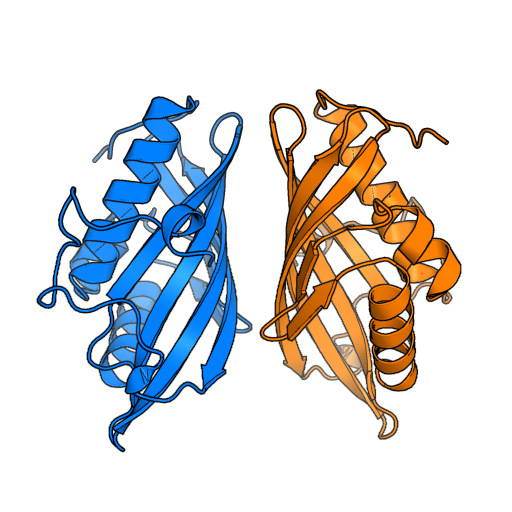G B C 1
ATOM 1542 O O . ARG B 1 32 ? 6.316 -21.141 -2.783 1 97.5 32 ARG B O 1
ATOM 1549 N N . VAL B 1 33 ? 4.141 -20.734 -2.771 1 98.31 33 VAL B N 1
ATOM 1550 C CA . VAL B 1 33 ? 4.281 -19.312 -2.465 1 98.31 33 VAL B CA 1
ATOM 1551 C C . VAL B 1 33 ? 4.941 -19.141 -1.1 1 98.31 33 VAL B C 1
ATOM 1553 O O . VAL B 1 33 ? 5.812 -18.297 -0.927 1 98.31 33 VAL B O 1
ATOM 1556 N N . SER B 1 34 ? 4.621 -19.953 -0.13 1 98.44 34 SER B N 1
ATOM 1557 C CA . SER B 1 34 ? 5.105 -19.812 1.239 1 98.44 34 SER B CA 1
ATOM 1558 C C . SER B 1 34 ? 6.617 -20 1.314 1 98.44 34 SER B C 1
ATOM 1560 O O . SER B 1 34 ? 7.27 -19.484 2.223 1 98.44 34 SER B O 1
ATOM 1562 N N . LEU B 1 35 ? 7.188 -20.688 0.336 1 97.69 35 LEU B N 1
ATOM 1563 C CA . LEU B 1 35 ? 8.609 -21 0.372 1 97.69 35 LEU B CA 1
ATOM 1564 C C . LEU B 1 35 ? 9.453 -19.781 0.047 1 97.69 35 LEU B C 1
ATOM 1566 O O . LEU B 1 35 ? 10.672 -19.781 0.235 1 97.69 35 LEU B O 1
ATOM 1570 N N . ALA B 1 36 ? 8.844 -18.734 -0.441 1 98.06 36 ALA B N 1
ATOM 1571 C CA . ALA B 1 36 ? 9.562 -17.5 -0.727 1 98.06 36 ALA B CA 1
ATOM 1572 C C . ALA B 1 36 ? 9.812 -16.703 0.552 1 98.06 36 ALA B C 1
ATOM 1574 O O . ALA B 1 36 ? 10.555 -15.719 0.541 1 98.06 36 ALA B O 1
ATOM 1575 N N . TYR B 1 37 ? 9.258 -17.141 1.657 1 98.5 37 TYR B N 1
ATOM 1576 C CA . TYR B 1 37 ? 9.297 -16.406 2.914 1 98.5 37 TYR B CA 1
ATOM 1577 C C . TYR B 1 37 ? 10.156 -17.141 3.943 1 98.5 37 TYR B C 1
ATOM 1579 O O . TYR B 1 37 ? 10.305 -18.359 3.889 1 98.5 37 TYR B O 1
ATOM 1587 N N . THR B 1 38 ? 10.781 -16.328 4.848 1 98.62 38 THR B N 1
ATOM 1588 C CA . THR B 1 38 ? 11.461 -16.953 5.969 1 98.62 38 THR B CA 1
ATOM 1589 C C . THR B 1 38 ? 10.484 -17.75 6.828 1 98.62 38 THR B C 1
ATOM 1591 O O . THR B 1 38 ? 9.273 -17.5 6.793 1 98.62 38 THR B O 1
ATOM 1594 N N . GLU B 1 39 ? 10.953 -18.672 7.586 1 98 39 GLU B N 1
ATOM 1595 C CA . GLU B 1 39 ? 10.094 -19.531 8.391 1 98 39 GLU B CA 1
ATOM 1596 C C . GLU B 1 39 ? 9.305 -18.719 9.406 1 98 39 GLU B C 1
ATOM 1598 O O . GLU B 1 39 ? 8.172 -19.078 9.75 1 98 39 GLU B O 1
ATOM 1603 N N . ASP B 1 40 ? 9.859 -17.609 9.844 1 98.12 40 ASP B N 1
ATOM 1604 C CA . ASP B 1 40 ? 9.211 -16.766 10.844 1 98.12 40 ASP B CA 1
ATOM 1605 C C . ASP B 1 40 ? 8.734 -15.453 10.234 1 98.12 40 ASP B C 1
ATOM 1607 O O . ASP B 1 40 ? 8.641 -14.438 10.922 1 98.12 40 ASP B O 1
ATOM 1611 N N . SER B 1 41 ? 8.484 -15.461 8.984 1 98.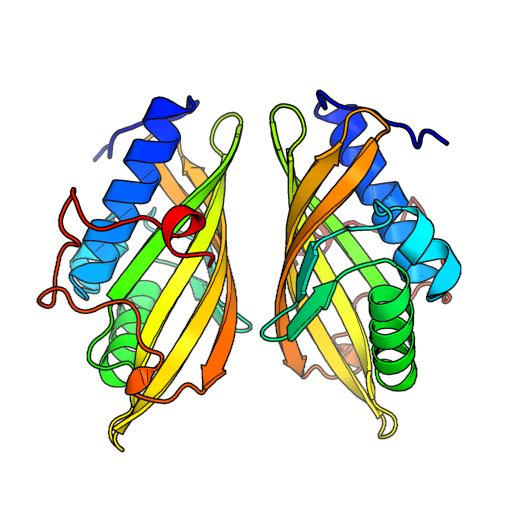56 41 SER B N 1
ATOM 1612 C CA . SER B 1 41 ? 8.086 -14.242 8.281 1 98.56 41 SER B CA 1
ATOM 1613 C C . SER B 1 41 ? 6.887 -13.586 8.961 1 98.56 41 SER B C 1
ATOM 1615 O O . SER B 1 41 ? 6.012 -14.281 9.484 1 98.56 41 SER B O 1
ATOM 1617 N N . SER B 1 42 ? 6.832 -12.273 8.945 1 98.38 42 SER B N 1
ATOM 1618 C CA . SER B 1 42 ? 5.715 -11.492 9.469 1 98.38 42 SER B CA 1
ATOM 1619 C C . SER B 1 42 ? 5.004 -10.719 8.367 1 98.38 42 SER B C 1
ATOM 1621 O O . SER B 1 42 ? 5.641 -9.977 7.613 1 98.38 42 SER B O 1
ATOM 1623 N N . TRP B 1 43 ? 3.676 -10.898 8.32 1 97.88 43 TRP B N 1
ATOM 1624 C CA . TRP B 1 43 ? 2.828 -10.242 7.332 1 97.88 43 TRP B CA 1
ATOM 1625 C C . TRP B 1 43 ? 1.838 -9.297 8.008 1 97.88 43 TRP B C 1
ATOM 1627 O O . TRP B 1 43 ? 1.275 -9.625 9.055 1 97.88 43 TRP B O 1
ATOM 1637 N N . ARG B 1 44 ? 1.706 -8.172 7.48 1 98.56 44 ARG B N 1
ATOM 1638 C CA . ARG B 1 44 ? 0.395 -7.535 7.52 1 98.56 44 ARG B CA 1
ATOM 1639 C C . ARG B 1 44 ? -0.256 -7.535 6.141 1 98.56 44 ARG B C 1
ATOM 1641 O O . ARG B 1 44 ? 0.327 -7.043 5.172 1 98.56 44 ARG B O 1
ATOM 1648 N N . ASN B 1 45 ? -1.324 -8.086 5.992 1 98.44 45 ASN B N 1
ATOM 1649 C CA . ASN B 1 45 ? -2.146 -8.094 4.785 1 98.44 45 ASN B CA 1
ATOM 1650 C C . ASN B 1 45 ? -3.508 -7.449 5.031 1 98.44 45 ASN B C 1
ATOM 1652 O O . ASN B 1 45 ? -4.395 -8.062 5.625 1 98.44 45 ASN B O 1
ATOM 1656 N N . ARG B 1 46 ? -3.686 -6.242 4.438 1 97.94 46 ARG B N 1
ATOM 1657 C CA . ARG B 1 46 ? -4.844 -5.434 4.805 1 97.94 46 ARG B CA 1
ATOM 1658 C C . ARG B 1 46 ? -4.895 -5.195 6.309 1 97.94 46 ARG B C 1
ATOM 1660 O O . ARG B 1 46 ? -3.961 -4.629 6.883 1 97.94 46 ARG B O 1
ATOM 1667 N N . ALA B 1 47 ? -5.875 -5.676 6.961 1 94.69 47 ALA B N 1
ATOM 1668 C CA . ALA B 1 47 ? -6.004 -5.523 8.406 1 94.69 47 ALA B CA 1
ATOM 1669 C C . ALA B 1 47 ? -5.828 -6.863 9.117 1 94.69 47 ALA B C 1
ATOM 1671 O O . ALA B 1 47 ? -6.301 -7.047 10.242 1 94.69 47 ALA B O 1
ATOM 1672 N N . GLU B 1 48 ? -5.184 -7.828 8.383 1 97.25 48 GLU B N 1
ATOM 1673 C CA . GLU B 1 48 ? -4.902 -9.133 8.969 1 97.25 48 GLU B CA 1
ATOM 1674 C C . GLU B 1 48 ? -3.404 -9.328 9.195 1 97.25 48 GLU B C 1
ATOM 1676 O O . GLU B 1 48 ? -2.59 -8.953 8.344 1 97.25 48 GLU B O 1
ATOM 1681 N N . PHE B 1 49 ? -3.096 -9.906 10.312 1 98.19 49 PHE B N 1
ATOM 1682 C CA . PHE B 1 49 ? -1.709 -10.156 10.68 1 98.19 49 PHE B CA 1
ATOM 1683 C C . PHE B 1 49 ? -1.41 -11.648 10.68 1 98.19 49 PHE B C 1
ATOM 1685 O O . PHE B 1 49 ? -2.135 -12.43 11.305 1 98.19 49 PHE B O 1
ATOM 1692 N N . VAL B 1 50 ? -0.449 -12.039 9.922 1 98.25 50 VAL B N 1
ATOM 1693 C CA . VAL B 1 50 ? -0.089 -13.438 9.688 1 98.25 50 VAL B CA 1
ATOM 1694 C C . VAL B 1 50 ? 1.381 -13.656 10.031 1 98.25 50 VAL B C 1
ATOM 1696 O O . VAL B 1 50 ? 2.23 -12.812 9.734 1 98.25 50 VAL B O 1
ATOM 1699 N N . SER B 1 51 ? 1.726 -14.805 10.648 1 98.19 51 SER B N 1
ATOM 1700 C CA . SER B 1 51 ? 3.111 -15.07 11.023 1 98.19 51 SER B CA 1
ATOM 1701 C C . SER B 1 51 ? 3.5 -16.516 10.688 1 98.19 51 SER B C 1
ATOM 1703 O O . SER B 1 51 ? 2.789 -17.453 11.047 1 98.19 51 SER B O 1
ATOM 1705 N N . GLY B 1 52 ? 4.633 -16.609 9.977 1 98.5 52 GLY B N 1
ATOM 1706 C CA . GLY B 1 52 ? 5.168 -17.938 9.688 1 98.5 52 GLY B CA 1
ATOM 1707 C C . GLY B 1 52 ? 4.535 -18.578 8.461 1 98.5 52 GLY B C 1
ATOM 1708 O O . GLY B 1 52 ? 3.412 -18.234 8.094 1 98.5 52 GLY B O 1
ATOM 1709 N N . ARG B 1 53 ? 5.242 -19.531 7.953 1 98.5 53 ARG B N 1
ATOM 1710 C CA . ARG B 1 53 ? 4.836 -20.156 6.699 1 98.5 53 ARG B CA 1
ATOM 1711 C C . ARG B 1 53 ? 3.512 -20.891 6.855 1 98.5 53 ARG B C 1
ATOM 1713 O O . ARG B 1 53 ? 2.693 -20.922 5.934 1 98.5 53 ARG B O 1
ATOM 1720 N N . GLY B 1 54 ? 3.357 -21.531 8 1 98.62 54 GLY B N 1
ATOM 1721 C CA . GLY B 1 54 ? 2.111 -22.25 8.219 1 98.62 54 GLY B CA 1
ATOM 1722 C C . GLY B 1 54 ? 0.885 -21.359 8.102 1 98.62 54 GLY B C 1
ATOM 1723 O O . GLY B 1 54 ? -0.066 -21.688 7.395 1 98.62 54 GLY B O 1
ATOM 1724 N N . GLU B 1 55 ? 0.889 -20.234 8.82 1 98.75 55 GLU B N 1
ATOM 1725 C CA . GLU B 1 55 ? -0.245 -19.312 8.773 1 98.75 55 GLU B CA 1
ATOM 1726 C C . GLU B 1 55 ? -0.387 -18.688 7.391 1 98.75 55 GLU B C 1
ATOM 1728 O O . GLU B 1 55 ? -1.5 -18.391 6.949 1 98.75 55 GLU B O 1
ATOM 1733 N N . ILE B 1 56 ? 0.716 -18.5 6.734 1 98.69 56 ILE B N 1
ATOM 1734 C CA . ILE B 1 56 ? 0.684 -17.969 5.371 1 98.69 56 ILE B CA 1
ATOM 1735 C C . ILE B 1 56 ? -0.065 -18.938 4.465 1 98.69 56 ILE B C 1
ATOM 1737 O O . ILE B 1 56 ? -0.926 -18.531 3.682 1 98.69 56 ILE B O 1
ATOM 1741 N N . VAL B 1 57 ? 0.258 -20.219 4.578 1 98.88 57 VAL B N 1
ATOM 1742 C CA . VAL B 1 57 ? -0.413 -21.234 3.773 1 98.88 57 VAL B CA 1
ATOM 1743 C C . VAL B 1 57 ? -1.915 -21.203 4.047 1 98.88 57 VAL B C 1
ATOM 1745 O O . VAL B 1 57 ? -2.723 -21.25 3.115 1 98.88 57 VAL B O 1
ATOM 1748 N N . GLY B 1 58 ? -2.285 -21.141 5.34 1 98.81 58 GLY B N 1
ATOM 1749 C CA . GLY B 1 58 ? -3.693 -21.062 5.691 1 98.81 58 GLY B CA 1
ATOM 1750 C C . GLY B 1 58 ? -4.379 -19.844 5.098 1 98.81 58 GLY B C 1
ATOM 1751 O O . GLY B 1 58 ? -5.484 -19.953 4.562 1 98.81 58 GLY B O 1
ATOM 1752 N N . PHE B 1 59 ? -3.787 -18.75 5.207 1 98.75 59 PHE B N 1
ATOM 1753 C CA . PHE B 1 59 ? -4.301 -17.5 4.652 1 98.75 59 PHE B CA 1
ATOM 1754 C C . PHE B 1 59 ? -4.527 -17.641 3.15 1 98.75 59 PHE B C 1
ATOM 1756 O O . PHE B 1 59 ? -5.59 -17.266 2.645 1 98.75 59 PHE B O 1
ATOM 1763 N N . LEU B 1 60 ? -3.5 -18.125 2.422 1 98.75 60 LEU B N 1
ATOM 1764 C CA . LEU B 1 60 ? -3.545 -18.203 0.967 1 98.75 60 LEU B CA 1
ATOM 1765 C C . LEU B 1 60 ? -4.594 -19.219 0.509 1 98.75 60 LEU B C 1
ATOM 1767 O O . LEU B 1 60 ? -5.238 -19.016 -0.523 1 98.75 60 LEU B O 1
ATOM 1771 N N . LYS B 1 61 ? -4.754 -20.328 1.255 1 98.81 61 LYS B N 1
ATOM 1772 C CA . LYS B 1 61 ? -5.809 -21.281 0.941 1 98.81 61 LYS B CA 1
ATOM 1773 C C . LYS B 1 61 ? -7.184 -20.625 1.003 1 98.81 61 LYS B C 1
ATOM 1775 O O . LYS B 1 61 ? -8.016 -20.844 0.117 1 98.81 61 LYS B O 1
ATOM 1780 N N . ARG B 1 62 ? -7.398 -19.859 2.037 1 98.5 62 ARG B N 1
ATOM 1781 C CA . ARG B 1 62 ? -8.672 -19.141 2.162 1 98.5 62 ARG B CA 1
ATOM 1782 C C . ARG B 1 62 ? -8.844 -18.125 1.045 1 98.5 62 ARG B C 1
ATOM 1784 O O . ARG B 1 62 ? -9.922 -18 0.46 1 98.5 62 ARG B O 1
ATOM 1791 N N . LYS B 1 63 ? -7.82 -17.438 0.805 1 98.44 63 LYS B N 1
ATOM 1792 C CA . LYS B 1 63 ? -7.848 -16.406 -0.227 1 98.44 63 LYS B CA 1
ATOM 1793 C C . LYS B 1 63 ? -8.266 -16.984 -1.575 1 98.44 63 LYS B C 1
ATOM 1795 O O . LYS B 1 63 ? -9.195 -16.484 -2.211 1 98.44 63 LYS B O 1
ATOM 1800 N N . TRP B 1 64 ? -7.648 -18.031 -2.02 1 98.25 64 TRP B N 1
ATOM 1801 C CA . TRP B 1 64 ? -7.844 -18.516 -3.383 1 98.25 64 TRP B CA 1
ATOM 1802 C C . TRP B 1 64 ? -9.047 -19.453 -3.461 1 98.25 64 TRP B C 1
ATOM 1804 O O . TRP B 1 64 ? -9.438 -19.875 -4.551 1 98.25 64 TRP B O 1
ATOM 1814 N N . ALA B 1 65 ? -9.562 -19.875 -2.318 1 98.38 65 ALA B N 1
ATOM 1815 C CA . ALA B 1 65 ? -10.883 -20.5 -2.32 1 98.38 65 ALA B CA 1
ATOM 1816 C C . ALA B 1 65 ? -11.969 -19.484 -2.668 1 98.38 65 ALA B C 1
ATOM 1818 O O . ALA B 1 65 ? -12.977 -19.828 -3.275 1 98.38 65 ALA B O 1
ATOM 1819 N N . ARG B 1 66 ? -11.703 -18.266 -2.318 1 98.25 66 ARG B N 1
ATOM 1820 C CA . ARG B 1 66 ? -12.688 -17.203 -2.508 1 98.25 66 ARG B CA 1
ATOM 1821 C C . ARG B 1 66 ? -12.461 -16.484 -3.834 1 98.25 66 ARG B C 1
ATOM 1823 O O . ARG B 1 66 ? -13.414 -16.141 -4.531 1 98.25 66 ARG B O 1
ATOM 1830 N N . GLU B 1 67 ? -11.219 -16.156 -4.109 1 98.75 67 GLU B N 1
ATOM 1831 C CA . GLU B 1 67 ? -10.859 -15.359 -5.281 1 98.75 67 GLU B CA 1
ATOM 1832 C C . GLU B 1 67 ? -10.609 -16.25 -6.496 1 98.75 67 GLU B C 1
ATOM 1834 O O . GLU B 1 67 ? -9.461 -16.562 -6.801 1 98.75 67 GLU B O 1
ATOM 1839 N N . LEU B 1 68 ? -11.617 -16.469 -7.223 1 98.56 68 LEU B N 1
ATOM 1840 C CA . LEU B 1 68 ? -11.562 -17.359 -8.375 1 98.56 68 LEU B CA 1
ATOM 1841 C C . LEU B 1 68 ? -11.031 -16.625 -9.602 1 98.56 68 LEU B C 1
ATOM 1843 O O . LEU B 1 68 ? -11.133 -15.406 -9.695 1 98.56 68 LEU B O 1
ATOM 1847 N N . ASP B 1 69 ? -10.406 -17.359 -10.609 1 98.56 69 ASP B N 1
ATOM 1848 C CA . ASP B 1 69 ? -9.867 -16.828 -11.859 1 98.56 69 ASP B CA 1
ATOM 1849 C C . ASP B 1 69 ? -8.883 -15.695 -11.594 1 98.56 69 ASP B C 1
ATOM 1851 O O . ASP B 1 69 ? -8.883 -14.695 -12.312 1 98.56 69 ASP B O 1
ATOM 1855 N N . TYR B 1 70 ? -8.211 -15.945 -10.578 1 98.88 70 TYR B N 1
ATOM 1856 C CA . TYR B 1 70 ? -7.238 -14.984 -10.07 1 98.88 70 TYR B CA 1
ATOM 1857 C C . TYR B 1 70 ? -6.102 -14.781 -11.062 1 98.88 70 TYR B C 1
ATOM 1859 O O . TYR B 1 70 ? -5.48 -15.75 -11.516 1 98.88 70 TYR B O 1
ATOM 1867 N N . ARG B 1 71 ? -5.793 -13.484 -11.438 1 98.94 71 ARG B N 1
ATOM 1868 C CA . ARG B 1 71 ? -4.664 -13.07 -12.266 1 98.94 71 ARG B CA 1
ATOM 1869 C C . ARG B 1 71 ? -4.012 -11.812 -11.703 1 98.94 71 ARG B C 1
ATOM 1871 O O . ARG B 1 71 ? -4.688 -10.805 -11.469 1 98.94 71 ARG B O 1
ATOM 1878 N N . LEU B 1 72 ? -2.727 -11.898 -11.547 1 98.88 72 LEU B N 1
ATOM 1879 C CA . LEU B 1 72 ? -2.004 -10.852 -10.836 1 98.88 72 LEU B CA 1
ATOM 1880 C C . LEU B 1 72 ? -0.883 -10.281 -11.695 1 98.88 72 LEU B C 1
ATOM 1882 O O . LEU B 1 72 ? -0.166 -11.023 -12.367 1 98.88 72 LEU B O 1
ATOM 1886 N N . ILE B 1 73 ? -0.753 -8.992 -11.711 1 98.94 73 ILE B N 1
ATOM 1887 C CA . ILE B 1 73 ? 0.42 -8.312 -12.25 1 98.94 73 ILE B CA 1
ATOM 1888 C C . ILE B 1 73 ? 1.059 -7.449 -11.164 1 98.94 73 ILE B C 1
ATOM 1890 O O . ILE B 1 73 ? 0.363 -6.723 -10.453 1 98.94 73 ILE B O 1
ATOM 1894 N N . LYS B 1 74 ? 2.357 -7.543 -10.977 1 98.88 74 LYS B N 1
ATOM 1895 C CA . LYS B 1 74 ? 3.135 -6.719 -10.062 1 98.88 74 LYS B CA 1
ATOM 1896 C C . LYS B 1 74 ? 4.09 -5.801 -10.82 1 98.88 74 LYS B C 1
ATOM 1898 O O . LYS B 1 74 ? 4.512 -6.117 -11.938 1 98.88 74 LYS B O 1
ATOM 1903 N N . GLU B 1 75 ? 4.406 -4.691 -10.219 1 98.88 75 GLU B N 1
ATOM 1904 C CA . GLU B 1 75 ? 5.395 -3.76 -10.75 1 98.88 75 GLU B CA 1
ATOM 1905 C C . GLU B 1 75 ? 6.188 -3.094 -9.633 1 98.88 75 GLU B C 1
ATOM 1907 O O . GLU B 1 75 ? 5.609 -2.6 -8.664 1 98.88 75 GLU B O 1
ATOM 1912 N N . VAL B 1 76 ? 7.527 -3.129 -9.773 1 98.88 76 VAL B N 1
ATOM 1913 C CA . VAL B 1 76 ? 8.383 -2.48 -8.781 1 98.88 76 VAL B CA 1
ATOM 1914 C C . VAL B 1 76 ? 8.156 -0.971 -8.812 1 98.88 76 VAL B C 1
ATOM 1916 O O . VAL B 1 76 ? 8.117 -0.365 -9.891 1 98.88 76 VAL B O 1
ATOM 1919 N N . TRP B 1 77 ? 7.945 -0.399 -7.684 1 98.88 77 TRP B N 1
ATOM 1920 C CA . TRP B 1 77 ? 7.914 1.057 -7.586 1 98.88 77 TRP B CA 1
ATOM 1921 C C . TRP B 1 77 ? 9.305 1.615 -7.32 1 98.88 77 TRP B C 1
ATOM 1923 O O . TRP B 1 77 ? 9.797 2.469 -8.062 1 98.88 77 TRP B O 1
ATOM 1933 N N . THR B 1 78 ? 9.898 1.088 -6.227 1 98.88 78 THR B N 1
ATOM 1934 C CA . THR B 1 78 ? 11.266 1.48 -5.914 1 98.88 78 THR B CA 1
ATOM 1935 C C . THR B 1 78 ? 11.93 0.444 -5.012 1 98.88 78 THR B C 1
ATOM 1937 O O . THR B 1 78 ? 11.297 -0.532 -4.605 1 98.88 78 THR B O 1
ATOM 1940 N N . TRP B 1 79 ? 13.258 0.589 -4.809 1 98.75 79 TRP B N 1
ATOM 1941 C CA . TRP B 1 79 ? 14.047 -0.394 -4.074 1 98.75 79 TRP B CA 1
ATOM 1942 C C . TRP B 1 79 ? 15.305 0.242 -3.498 1 98.75 79 TRP B C 1
ATOM 1944 O O . TRP B 1 79 ? 15.789 1.255 -4.008 1 98.75 79 TRP B O 1
ATOM 1954 N N . ASN B 1 80 ? 15.75 -0.322 -2.398 1 98.06 80 ASN B N 1
ATOM 1955 C CA . ASN B 1 80 ? 17.031 0.031 -1.8 1 98.06 80 ASN B CA 1
ATOM 1956 C C . ASN B 1 80 ? 17.531 -1.062 -0.858 1 98.06 80 ASN B C 1
ATOM 1958 O O . ASN B 1 80 ? 16.766 -1.554 -0.017 1 98.06 80 ASN B O 1
ATOM 1962 N N . GLU B 1 81 ? 18.844 -1.442 -0.998 1 97.88 81 GLU B N 1
ATOM 1963 C CA . GLU B 1 81 ? 19.438 -2.465 -0.149 1 97.88 81 GLU B CA 1
ATOM 1964 C C . GLU B 1 81 ? 18.609 -3.748 -0.159 1 97.88 81 GLU B C 1
ATOM 1966 O O . GLU B 1 81 ? 18.391 -4.34 -1.217 1 97.88 81 GLU B O 1
ATOM 1971 N N . ASN B 1 82 ? 18 -4.125 0.911 1 98.75 82 ASN B N 1
ATOM 1972 C CA . ASN B 1 82 ? 17.281 -5.391 0.975 1 98.75 82 ASN B CA 1
ATOM 1973 C C . ASN B 1 82 ? 15.773 -5.168 0.979 1 98.75 82 ASN B C 1
ATOM 1975 O O . ASN B 1 82 ? 15.008 -6.039 1.404 1 98.75 82 ASN B O 1
ATOM 1979 N N . ARG B 1 83 ? 15.344 -3.977 0.613 1 98.88 83 ARG B N 1
ATOM 1980 C CA . ARG B 1 83 ? 13.922 -3.656 0.609 1 98.88 83 ARG B CA 1
ATOM 1981 C C . ARG B 1 83 ? 13.438 -3.344 -0.802 1 98.88 83 ARG B C 1
ATOM 1983 O O . ARG B 1 83 ? 14.156 -2.723 -1.588 1 98.88 83 ARG B O 1
ATOM 1990 N N . ILE B 1 84 ? 12.25 -3.768 -1.128 1 98.94 84 ILE B N 1
ATOM 1991 C CA . ILE B 1 84 ? 11.547 -3.475 -2.369 1 98.94 84 ILE B CA 1
ATOM 1992 C C . ILE B 1 84 ? 10.117 -3.027 -2.061 1 98.94 84 ILE B C 1
ATOM 1994 O O . ILE B 1 84 ? 9.461 -3.596 -1.187 1 98.94 84 ILE B O 1
ATOM 1998 N N . ALA B 1 85 ? 9.672 -1.992 -2.682 1 98.94 85 ALA B N 1
ATOM 1999 C CA . ALA B 1 85 ? 8.258 -1.611 -2.707 1 98.94 85 ALA B CA 1
ATOM 2000 C C . ALA B 1 85 ? 7.648 -1.862 -4.082 1 98.94 85 ALA B C 1
ATOM 2002 O O . ALA B 1 85 ? 8.211 -1.452 -5.102 1 98.94 85 ALA B O 1
ATOM 2003 N N . VAL B 1 86 ? 6.488 -2.541 -4.086 1 98.88 86 VAL B N 1
ATOM 2004 C CA . VAL B 1 86 ? 5.84 -2.857 -5.355 1 98.88 86 VAL B CA 1
ATOM 2005 C C . VAL B 1 86 ? 4.387 -2.387 -5.324 1 98.88 86 VAL B C 1
ATOM 2007 O O . VAL B 1 86 ? 3.809 -2.203 -4.25 1 98.88 86 VAL B O 1
ATOM 2010 N N . ARG B 1 87 ? 3.867 -2.066 -6.449 1 98.75 87 ARG B N 1
ATOM 2011 C CA . ARG B 1 87 ? 2.422 -1.987 -6.641 1 98.75 87 ARG B CA 1
ATOM 2012 C C . ARG B 1 87 ? 1.913 -3.166 -7.465 1 98.75 87 ARG B C 1
ATOM 2014 O O . ARG B 1 87 ? 2.682 -3.803 -8.188 1 98.75 87 ARG B O 1
ATOM 2021 N N . PHE B 1 88 ? 0.653 -3.48 -7.277 1 98.88 88 PHE B N 1
ATOM 2022 C CA . PHE B 1 88 ? 0.068 -4.57 -8.047 1 98.88 88 PHE B CA 1
ATOM 2023 C C . PHE B 1 88 ? -1.425 -4.348 -8.258 1 98.88 88 PHE B C 1
ATOM 2025 O O . PHE B 1 88 ? -2.033 -3.51 -7.586 1 98.88 88 PHE B O 1
ATOM 2032 N N . ALA B 1 89 ? -1.908 -5.023 -9.156 1 98.88 89 ALA B N 1
ATOM 2033 C CA . ALA B 1 89 ? -3.344 -5.215 -9.344 1 98.88 89 ALA B CA 1
ATOM 2034 C C . ALA B 1 89 ? -3.654 -6.656 -9.742 1 98.88 89 ALA B C 1
ATOM 2036 O O . ALA B 1 89 ? -2.898 -7.277 -10.492 1 98.88 89 ALA B O 1
ATOM 2037 N N . TYR B 1 90 ? -4.656 -7.172 -9.227 1 98.88 90 TYR B N 1
ATOM 2038 C CA . TYR B 1 90 ? -5.125 -8.469 -9.695 1 98.88 90 TYR B CA 1
ATOM 2039 C C . TYR B 1 90 ? -6.637 -8.469 -9.898 1 98.88 90 TYR B C 1
ATOM 2041 O O . TYR B 1 90 ? -7.336 -7.594 -9.375 1 98.88 90 TYR B O 1
ATOM 2049 N N . GLU B 1 91 ? -7.082 -9.312 -10.688 1 98.94 91 GLU B N 1
ATOM 2050 C CA . GLU B 1 91 ? -8.5 -9.508 -10.969 1 98.94 91 GLU B CA 1
ATOM 2051 C C . GLU B 1 91 ? -8.969 -10.891 -10.531 1 98.94 91 GLU B C 1
ATOM 2053 O O . GLU B 1 91 ? -8.211 -11.859 -10.609 1 98.94 91 GLU B O 1
ATOM 2058 N N . TRP B 1 92 ? -10.164 -10.906 -10.148 1 98.88 92 TRP B N 1
ATOM 2059 C CA . TRP B 1 92 ? -10.75 -12.148 -9.672 1 98.88 92 TRP B CA 1
ATOM 2060 C C . TRP B 1 92 ? -12.273 -12.055 -9.648 1 98.88 92 TRP B C 1
ATOM 2062 O O . TRP B 1 92 ? -12.836 -10.961 -9.742 1 98.88 92 TRP B O 1
ATOM 2072 N N . ARG B 1 93 ? -12.914 -13.133 -9.578 1 98.75 93 ARG B N 1
ATOM 2073 C CA . ARG B 1 93 ? -14.367 -13.156 -9.398 1 98.75 93 ARG B CA 1
ATOM 2074 C C . ARG B 1 93 ? -14.75 -14.008 -8.195 1 98.75 93 ARG B C 1
ATOM 2076 O O . ARG B 1 93 ? -14.031 -14.938 -7.828 1 98.75 93 ARG B O 1
ATOM 2083 N N . ASP B 1 94 ? -15.828 -13.656 -7.57 1 98.5 94 ASP B N 1
ATOM 2084 C CA . ASP B 1 94 ? -16.344 -14.508 -6.5 1 98.5 94 ASP B CA 1
ATOM 2085 C C . ASP B 1 94 ? -17.203 -15.641 -7.059 1 98.5 94 ASP B C 1
ATOM 2087 O O . ASP B 1 94 ? -17.328 -15.789 -8.273 1 98.5 94 ASP B O 1
ATOM 2091 N N . ASP B 1 95 ? -17.719 -16.469 -6.172 1 97.75 95 ASP B N 1
ATOM 2092 C CA . ASP B 1 95 ? -18.438 -17.656 -6.609 1 97.75 95 ASP B CA 1
ATOM 2093 C C . ASP B 1 95 ? -19.828 -17.297 -7.152 1 97.75 95 ASP B C 1
ATOM 2095 O O . ASP B 1 95 ? -20.562 -18.172 -7.621 1 97.75 95 ASP B O 1
ATOM 2099 N N . SER B 1 96 ? -20.188 -16.016 -7.145 1 98 96 SER B N 1
ATOM 2100 C CA . SER B 1 96 ? -21.453 -15.547 -7.727 1 98 96 SER B CA 1
ATOM 2101 C C . SER B 1 96 ? -21.219 -14.883 -9.078 1 98 96 SER B C 1
ATOM 2103 O O . SER B 1 96 ? -22.141 -14.328 -9.672 1 98 96 SER B O 1
ATOM 2105 N N . GLY B 1 97 ? -20.016 -14.805 -9.453 1 97.5 97 GLY B N 1
ATOM 2106 C CA . GLY B 1 97 ? -19.688 -14.289 -10.773 1 97.5 97 GLY B CA 1
ATOM 2107 C C . GLY B 1 97 ? -19.406 -12.805 -10.781 1 97.5 97 GLY B C 1
ATOM 2108 O O . GLY B 1 97 ? -19.219 -12.203 -11.844 1 97.5 97 GLY B O 1
ATOM 2109 N N . HIS B 1 98 ? -19.359 -12.172 -9.633 1 98.56 98 HIS B N 1
ATOM 2110 C CA . HIS B 1 98 ? -19 -10.758 -9.547 1 98.56 98 HIS B CA 1
ATOM 2111 C C . HIS B 1 98 ? -17.5 -10.562 -9.68 1 98.56 98 HIS B C 1
ATOM 2113 O O . HIS B 1 98 ? -16.719 -11.219 -8.984 1 98.56 98 HIS B O 1
ATOM 2119 N N . TRP B 1 99 ? -17.125 -9.648 -10.523 1 98.81 99 TRP B N 1
ATOM 2120 C CA . TRP B 1 99 ? -15.711 -9.406 -10.789 1 98.81 99 TRP B CA 1
ATOM 2121 C C . TRP B 1 99 ? -15.195 -8.227 -9.961 1 98.81 99 TRP B C 1
ATOM 2123 O O . TRP B 1 99 ? -15.93 -7.273 -9.711 1 98.81 99 TRP B O 1
ATOM 2133 N N . PHE B 1 100 ? -13.914 -8.367 -9.664 1 98.94 100 PHE B N 1
ATOM 2134 C CA . PHE B 1 100 ? -13.219 -7.332 -8.914 1 98.94 100 PHE B CA 1
ATOM 2135 C C . PHE B 1 100 ? -11.828 -7.086 -9.484 1 98.94 100 PHE B C 1
ATOM 2137 O O . PHE B 1 100 ? -11.195 -8 -10.008 1 98.94 100 PHE B O 1
ATOM 2144 N N . ARG B 1 101 ? -11.438 -5.918 -9.445 1 98.94 101 ARG B N 1
ATOM 2145 C CA . ARG B 1 101 ? -10.031 -5.559 -9.5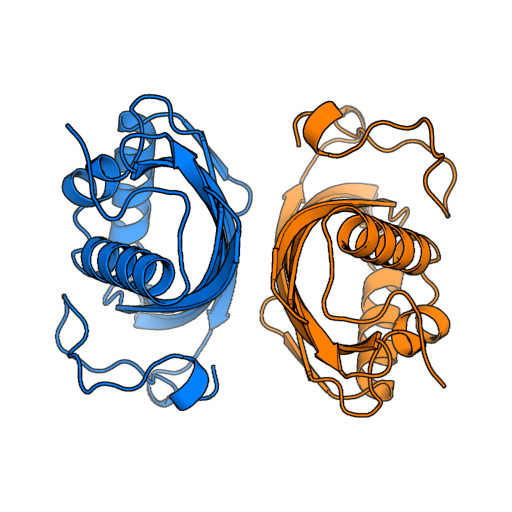55 1 98.94 101 ARG B CA 1
ATOM 2146 C C . ARG B 1 101 ? -9.492 -5.047 -8.219 1 98.94 101 ARG B C 1
ATOM 2148 O O . ARG B 1 101 ? -9.961 -4.031 -7.703 1 98.94 101 ARG B O 1
ATOM 2155 N N . SER B 1 102 ? -8.562 -5.785 -7.656 1 98.88 102 SER B N 1
ATOM 2156 C CA . SER B 1 102 ? -7.922 -5.375 -6.41 1 98.88 102 SER B CA 1
ATOM 2157 C C . SER B 1 102 ? -6.617 -4.629 -6.672 1 98.88 102 SER B C 1
ATOM 2159 O O . SER B 1 102 ? -5.738 -5.141 -7.367 1 98.88 102 SER B O 1
ATOM 2161 N N . TYR B 1 103 ? -6.535 -3.432 -6.168 1 98.81 103 TYR B N 1
ATOM 2162 C CA . TYR B 1 103 ? -5.312 -2.637 -6.219 1 98.81 103 TYR B CA 1
ATOM 2163 C C . TYR B 1 103 ? -4.539 -2.738 -4.91 1 98.81 103 TYR B C 1
ATOM 2165 O O . TYR B 1 103 ? -5.129 -2.676 -3.828 1 98.81 103 TYR B O 1
ATOM 2173 N N . GLY B 1 104 ? -3.191 -2.871 -5.035 1 98.75 104 GLY B N 1
ATOM 2174 C CA . GLY B 1 104 ? -2.445 -2.979 -3.791 1 98.75 104 GLY B CA 1
ATOM 2175 C C . GLY B 1 104 ? -1.034 -2.434 -3.893 1 98.75 104 GLY B C 1
ATOM 2176 O O . GLY B 1 104 ? -0.499 -2.283 -4.992 1 98.75 104 GLY B O 1
ATOM 2177 N N . ASN B 1 105 ? -0.528 -1.995 -2.791 1 98.88 105 ASN B N 1
ATOM 2178 C CA . ASN B 1 105 ? 0.881 -1.715 -2.539 1 98.88 105 ASN B CA 1
ATOM 2179 C C . ASN B 1 105 ? 1.474 -2.691 -1.526 1 98.88 105 ASN B C 1
ATOM 2181 O O . ASN B 1 105 ? 0.818 -3.053 -0.549 1 98.88 105 ASN B O 1
ATOM 2185 N N . GLU B 1 106 ? 2.693 -3.117 -1.816 1 98.88 106 GLU B N 1
ATOM 2186 C CA . GLU B 1 106 ? 3.363 -4.043 -0.906 1 98.88 106 GLU B CA 1
ATOM 2187 C C . GLU B 1 106 ? 4.805 -3.611 -0.647 1 98.88 106 GLU B C 1
ATOM 2189 O O . GLU B 1 106 ? 5.523 -3.234 -1.576 1 98.88 106 GLU B O 1
ATOM 2194 N N . ASN B 1 107 ? 5.188 -3.658 0.617 1 98.88 107 ASN B N 1
ATOM 2195 C CA . ASN B 1 107 ? 6.547 -3.416 1.086 1 98.88 107 ASN B CA 1
ATOM 2196 C C . ASN B 1 107 ? 7.223 -4.707 1.535 1 98.88 107 ASN B C 1
ATOM 2198 O O . ASN B 1 107 ? 6.707 -5.414 2.402 1 98.88 107 ASN B O 1
ATOM 2202 N N . TRP B 1 108 ? 8.391 -4.988 0.914 1 98.94 108 TRP B N 1
ATOM 2203 C CA . TRP B 1 108 ? 9.094 -6.242 1.153 1 98.94 108 TRP B CA 1
ATOM 2204 C C . TRP B 1 108 ? 10.453 -5.992 1.805 1 98.94 108 TRP B C 1
ATOM 2206 O O . TRP B 1 108 ? 11.188 -5.09 1.395 1 98.94 108 TRP B O 1
ATOM 2216 N N . GLU B 1 109 ? 10.75 -6.77 2.795 1 98.94 109 GLU B N 1
ATOM 2217 C CA . GLU B 1 109 ? 12.086 -6.832 3.363 1 98.94 109 GLU B CA 1
ATOM 2218 C C . GLU B 1 109 ? 12.656 -8.25 3.299 1 98.94 109 GLU B C 1
ATOM 2220 O O . GLU B 1 109 ? 11.992 -9.203 3.711 1 98.94 109 GLU B O 1
ATOM 2225 N N . PHE B 1 110 ? 13.898 -8.383 2.83 1 98.88 110 PHE B N 1
ATOM 2226 C CA . PHE B 1 110 ? 14.477 -9.703 2.594 1 98.88 110 PHE B CA 1
ATOM 2227 C C . PHE B 1 110 ? 15.656 -9.953 3.529 1 98.88 110 PHE B C 1
ATOM 2229 O O . PHE B 1 110 ? 16.344 -9.008 3.934 1 98.88 110 PHE B O 1
ATOM 2236 N N . ASP B 1 111 ? 15.859 -11.188 3.865 1 98.62 111 ASP B N 1
ATOM 2237 C CA . ASP B 1 111 ? 17.094 -11.547 4.562 1 98.62 111 ASP B CA 1
ATOM 2238 C C . ASP B 1 111 ? 18.219 -11.805 3.572 1 98.62 111 ASP B C 1
ATOM 2240 O O . ASP B 1 111 ? 18.047 -11.625 2.365 1 98.62 111 ASP B O 1
ATOM 2244 N N . GLU B 1 112 ? 19.344 -12.188 4.059 1 97.88 112 GLU B N 1
ATOM 2245 C CA . GLU B 1 112 ? 20.531 -12.328 3.229 1 97.88 112 GLU B CA 1
ATOM 2246 C C . GLU B 1 112 ? 20.406 -13.492 2.256 1 97.88 112 GLU B C 1
ATOM 2248 O O . GLU B 1 112 ? 21.094 -13.547 1.24 1 97.88 112 GLU B O 1
ATOM 2253 N N . ALA B 1 113 ? 19.531 -14.461 2.578 1 98.25 113 ALA B N 1
ATOM 2254 C CA . ALA B 1 113 ? 19.328 -15.625 1.725 1 98.25 113 ALA B CA 1
ATOM 2255 C C . ALA B 1 113 ? 18.297 -15.336 0.634 1 98.25 113 ALA B C 1
ATOM 2257 O O . ALA B 1 113 ? 17.984 -16.219 -0.17 1 98.25 113 ALA B O 1
ATOM 2258 N N . GLY B 1 114 ? 17.75 -14.078 0.64 1 98.31 114 GLY B N 1
ATOM 2259 C C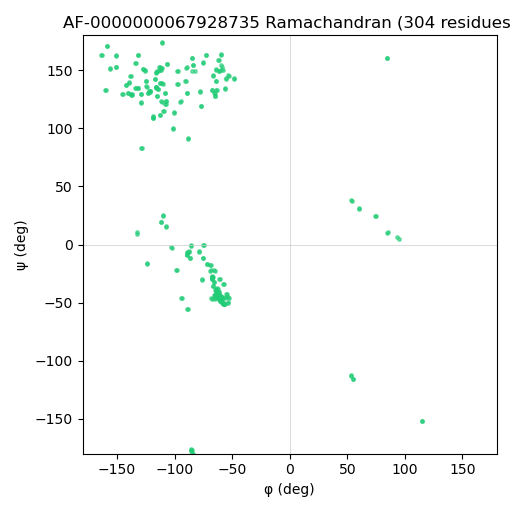A . GLY B 1 114 ? 16.781 -13.711 -0.382 1 98.31 114 GLY B CA 1
ATOM 2260 C C . GLY B 1 114 ? 15.359 -14.125 -0.043 1 98.31 114 GLY B C 1
ATOM 2261 O O . GLY B 1 114 ? 14.492 -14.164 -0.92 1 98.31 114 GLY B O 1
ATOM 2262 N N . LEU B 1 115 ? 15.172 -14.539 1.149 1 98.69 115 LEU B N 1
ATOM 2263 C CA . LEU B 1 115 ? 13.828 -14.852 1.614 1 98.69 115 LEU B CA 1
ATOM 2264 C C . LEU B 1 115 ? 13.172 -13.633 2.244 1 98.69 115 LEU B C 1
ATOM 2266 O O . LEU B 1 115 ? 13.828 -12.859 2.949 1 98.69 115 LEU B O 1
ATOM 2270 N N . MET B 1 116 ? 11.938 -13.5 1.971 1 98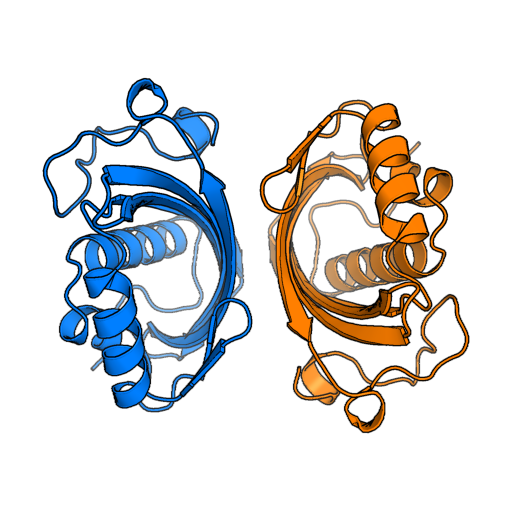.75 116 MET B N 1
ATOM 2271 C CA . MET B 1 116 ? 11.211 -12.344 2.5 1 98.75 116 MET B CA 1
ATOM 2272 C C . MET B 1 116 ? 10.875 -12.547 3.973 1 98.75 116 MET B C 1
ATOM 2274 O O . MET B 1 116 ? 10.102 -13.438 4.324 1 98.75 116 MET B O 1
ATOM 2278 N N . ARG B 1 117 ? 11.375 -11.664 4.82 1 98.69 117 ARG B N 1
ATOM 2279 C CA . ARG B 1 117 ? 11.156 -11.828 6.254 1 98.69 117 ARG B CA 1
ATOM 2280 C C . ARG B 1 117 ? 10.008 -10.938 6.73 1 98.69 117 ARG B C 1
ATOM 2282 O O . ARG B 1 117 ? 9.461 -11.156 7.812 1 98.69 117 ARG B O 1
ATOM 2289 N N . ARG B 1 118 ? 9.703 -9.914 6.008 1 98.75 118 ARG B N 1
ATOM 2290 C CA . ARG B 1 118 ? 8.602 -9.016 6.34 1 98.75 118 ARG B CA 1
ATOM 2291 C C . ARG B 1 118 ? 7.852 -8.586 5.082 1 98.75 118 ARG B C 1
ATOM 2293 O O . ARG B 1 118 ? 8.469 -8.211 4.082 1 98.75 118 ARG B O 1
ATOM 2300 N N . ARG B 1 119 ? 6.535 -8.711 5.125 1 98.88 119 ARG B N 1
ATOM 2301 C CA . ARG B 1 119 ? 5.641 -8.25 4.062 1 98.88 119 ARG B CA 1
ATOM 2302 C C . ARG B 1 119 ? 4.523 -7.383 4.625 1 98.88 119 ARG B C 1
ATOM 2304 O O . ARG B 1 119 ? 3.779 -7.812 5.512 1 98.88 119 ARG B O 1
ATOM 2311 N N . VAL B 1 120 ? 4.41 -6.148 4.141 1 98.81 120 VAL B N 1
ATOM 2312 C CA . VAL B 1 120 ? 3.344 -5.23 4.531 1 98.81 120 VAL B CA 1
ATOM 2313 C C . VAL B 1 120 ? 2.512 -4.855 3.307 1 98.81 120 VAL B C 1
ATOM 2315 O O . VAL B 1 120 ? 2.98 -4.121 2.432 1 98.81 120 VAL B O 1
ATOM 2318 N N . ALA B 1 121 ? 1.267 -5.336 3.25 1 98.88 121 ALA B N 1
ATOM 2319 C CA . ALA B 1 121 ? 0.435 -5.141 2.066 1 98.88 121 ALA B CA 1
ATOM 2320 C C . ALA B 1 121 ? -0.875 -4.445 2.424 1 98.88 121 ALA B C 1
ATOM 2322 O O . ALA B 1 121 ? -1.507 -4.773 3.43 1 98.88 121 ALA B O 1
ATOM 2323 N N . SER B 1 122 ? -1.23 -3.451 1.749 1 98.88 122 SER B N 1
ATOM 2324 C CA . SER B 1 122 ? -2.555 -2.84 1.754 1 98.88 122 SER B CA 1
ATOM 2325 C C . SER B 1 122 ? -3.242 -2.996 0.401 1 98.88 122 SER B C 1
ATOM 2327 O O . SER B 1 122 ? -2.607 -2.838 -0.644 1 98.88 122 SER B O 1
ATOM 2329 N N . ILE B 1 123 ? -4.469 -3.377 0.368 1 98.88 123 ILE B N 1
ATOM 2330 C CA . ILE B 1 123 ? -5.172 -3.783 -0.845 1 98.88 123 ILE B CA 1
ATOM 2331 C C . ILE B 1 123 ? -6.617 -3.291 -0.795 1 98.88 123 ILE B C 1
ATOM 2333 O O . ILE B 1 123 ? -7.281 -3.404 0.236 1 98.88 123 ILE B O 1
ATOM 2337 N N . ASN B 1 124 ? -7.109 -2.787 -1.858 1 98.88 124 ASN B N 1
ATOM 2338 C CA . ASN B 1 124 ? -8.484 -2.318 -1.975 1 98.88 124 ASN B CA 1
ATOM 2339 C C . ASN B 1 124 ? -9.18 -2.912 -3.197 1 98.88 124 ASN B C 1
ATOM 2341 O O . ASN B 1 124 ? -8.664 -2.818 -4.312 1 98.88 124 ASN B O 1
ATOM 2345 N N . ASP B 1 125 ? -10.336 -3.465 -2.998 1 98.62 125 ASP B N 1
ATOM 2346 C CA . ASP B 1 125 ? -11.094 -4.117 -4.059 1 98.62 125 ASP B CA 1
ATOM 2347 C C . ASP B 1 125 ? -12.016 -3.121 -4.762 1 98.62 125 ASP B C 1
ATOM 2349 O O . ASP B 1 125 ? -12.719 -2.35 -4.105 1 98.62 125 ASP B O 1
ATOM 2353 N N . LEU B 1 126 ? -11.977 -3.1 -6 1 98.81 126 LEU B N 1
ATOM 2354 C CA . LEU B 1 126 ? -12.891 -2.344 -6.848 1 98.81 126 LEU B CA 1
ATOM 2355 C C . LEU B 1 126 ? -13.789 -3.279 -7.648 1 98.81 126 LEU B C 1
ATOM 2357 O O . LEU 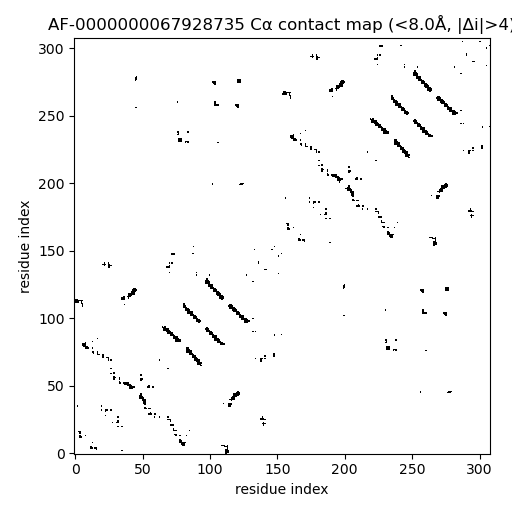B 1 126 ? -13.312 -4.023 -8.508 1 98.81 126 LEU B O 1
ATOM 2361 N N . PRO B 1 127 ? -15.133 -3.303 -7.324 1 98.69 127 PRO B N 1
ATOM 2362 C CA . PRO B 1 127 ? -16 -4.059 -8.227 1 98.69 127 PRO B CA 1
ATOM 2363 C C . PRO B 1 127 ? -15.906 -3.574 -9.672 1 98.69 127 PRO B C 1
ATOM 2365 O O . PRO B 1 127 ? -15.852 -2.367 -9.922 1 98.69 127 PRO B O 1
ATOM 2368 N N . ILE B 1 128 ? -15.797 -4.527 -10.586 1 98.75 128 ILE B N 1
ATOM 2369 C CA . ILE B 1 128 ? -15.789 -4.199 -12.008 1 98.75 128 ILE B CA 1
ATOM 2370 C C . ILE B 1 128 ? -16.766 -5.105 -12.758 1 98.75 128 ILE B C 1
ATOM 2372 O O . ILE B 1 128 ? -17.188 -6.133 -12.227 1 98.75 128 ILE B O 1
ATOM 2376 N N . THR B 1 129 ? -17.141 -4.738 -13.969 1 98.25 129 THR B N 1
ATOM 2377 C CA . THR B 1 129 ? -17.859 -5.645 -14.859 1 98.25 129 THR B CA 1
ATOM 2378 C C . THR B 1 129 ? -16.891 -6.539 -15.625 1 98.25 129 THR B C 1
ATOM 2380 O O . THR B 1 129 ? -15.695 -6.246 -15.703 1 98.25 129 THR B O 1
ATOM 2383 N N . GLU B 1 130 ? -17.422 -7.613 -16.125 1 97.56 130 GLU B N 1
ATOM 2384 C CA . GLU B 1 130 ? -16.594 -8.523 -16.891 1 97.56 130 GLU B CA 1
ATOM 2385 C C . GLU B 1 130 ? -15.953 -7.812 -18.078 1 97.56 130 GLU B C 1
ATOM 2387 O O . GLU B 1 130 ? -14.812 -8.102 -18.453 1 97.56 130 GLU B O 1
ATOM 2392 N N . SER B 1 131 ? -16.625 -6.867 -18.672 1 98.06 131 SER B N 1
ATOM 2393 C CA . SER B 1 131 ? -16.125 -6.168 -19.844 1 98.06 131 SER B CA 1
ATOM 2394 C C . SER B 1 131 ? -14.984 -5.227 -19.5 1 98.06 131 SER B C 1
ATOM 2396 O O . SER B 1 131 ? -14.266 -4.762 -20.391 1 98.06 131 SER B O 1
ATOM 2398 N N . GLU B 1 132 ? -14.828 -4.91 -18.281 1 98.25 132 GLU B N 1
ATOM 2399 C CA . GLU B 1 132 ? -13.781 -4 -17.828 1 98.25 132 GLU B CA 1
ATOM 2400 C C . GLU B 1 132 ? -12.492 -4.758 -17.5 1 98.25 132 GLU B C 1
ATOM 2402 O O . GLU B 1 132 ? -11.461 -4.145 -17.234 1 98.25 132 GLU B O 1
ATOM 2407 N N . ARG B 1 133 ? -12.586 -6.082 -17.547 1 98.5 133 ARG B N 1
ATOM 2408 C CA . ARG B 1 133 ? -11.398 -6.887 -17.281 1 98.5 133 ARG B CA 1
ATOM 2409 C C . ARG B 1 133 ? -10.289 -6.559 -18.281 1 98.5 133 ARG B C 1
ATOM 2411 O O . ARG B 1 133 ? -10.562 -6.246 -19.438 1 98.5 133 ARG B O 1
ATOM 2418 N N . LYS B 1 134 ? -9.062 -6.715 -17.828 1 98.56 134 LYS B N 1
ATOM 2419 C CA . LYS B 1 134 ? -7.898 -6.488 -18.688 1 98.56 134 LYS B CA 1
ATOM 2420 C C . LYS B 1 134 ? -7 -7.723 -18.734 1 98.56 134 LYS B C 1
ATOM 2422 O O . LYS B 1 134 ? -6.121 -7.824 -19.594 1 98.56 134 LYS B O 1
ATOM 2427 N N . TYR B 1 135 ? -7.184 -8.602 -17.812 1 98.62 135 TYR B N 1
ATOM 2428 C CA . TYR B 1 135 ? -6.363 -9.805 -17.719 1 98.62 135 TYR B CA 1
ATOM 2429 C C . TYR B 1 135 ? -7.082 -11.008 -18.297 1 98.62 135 TYR B C 1
ATOM 2431 O O . TYR B 1 135 ? -8.016 -11.539 -17.688 1 98.62 135 TYR B O 1
ATOM 2439 N N . HIS B 1 136 ? -6.562 -11.609 -19.469 1 98 136 HIS B N 1
ATOM 2440 C CA . HIS B 1 136 ? -7.312 -12.648 -20.156 1 98 136 HIS B CA 1
ATOM 2441 C C . HIS B 1 136 ? -6.422 -13.844 -20.484 1 98 136 HIS B C 1
ATOM 2443 O O . HIS B 1 136 ? -6.832 -14.742 -21.219 1 98 136 HIS B O 1
ATOM 2449 N N . TRP B 1 137 ? -5.25 -13.859 -19.969 1 98.31 137 TRP B N 1
ATOM 2450 C CA . TRP B 1 137 ? -4.391 -15 -20.297 1 98.31 137 TRP B CA 1
ATOM 2451 C C . TRP B 1 137 ? -4.824 -16.25 -19.531 1 98.31 137 TRP B C 1
ATOM 2453 O O . TRP B 1 137 ? -5.562 -16.156 -18.562 1 98.31 137 TRP B O 1
ATOM 2463 N N . PRO B 1 138 ? -4.508 -17.438 -20 1 97.88 138 PRO B N 1
ATOM 2464 C CA . PRO B 1 138 ? -4.852 -18.672 -19.281 1 97.88 138 PRO B CA 1
ATOM 2465 C C . PRO B 1 138 ? -4.309 -18.672 -17.844 1 97.88 138 PRO B C 1
ATOM 2467 O O . PRO B 1 138 ? -3.223 -18.141 -17.594 1 97.88 138 PRO B O 1
ATOM 2470 N N . LEU B 1 139 ? -5.074 -19.219 -16.938 1 97.75 139 LEU B N 1
ATOM 2471 C CA . LEU B 1 139 ? -4.637 -19.281 -15.547 1 97.75 139 LEU B CA 1
ATOM 2472 C C . LEU B 1 139 ? -3.215 -19.812 -15.445 1 97.75 139 LEU B C 1
ATOM 2474 O O . LEU B 1 139 ? -2.857 -20.766 -16.141 1 97.75 139 LEU B O 1
ATOM 2478 N N . GLY B 1 140 ? -2.504 -19.234 -14.508 1 97.5 140 GLY B N 1
ATOM 2479 C CA . GLY B 1 140 ? -1.08 -19.516 -14.406 1 97.5 140 GLY B CA 1
ATOM 2480 C C . GLY B 1 140 ? -0.216 -18.297 -14.68 1 97.5 140 GLY B C 1
ATOM 2481 O O . GLY B 1 140 ? -0.66 -17.172 -14.5 1 97.5 140 GLY B O 1
ATOM 2482 N N . ARG B 1 141 ? 0.943 -18.562 -15.156 1 98.31 141 ARG B N 1
ATOM 2483 C CA . ARG B 1 141 ? 1.94 -17.516 -15.359 1 98.31 141 ARG B CA 1
ATOM 2484 C C . ARG B 1 141 ? 1.507 -16.562 -16.469 1 98.31 141 ARG B C 1
ATOM 2486 O O . ARG B 1 141 ? 1.048 -16.984 -17.516 1 98.31 141 ARG B O 1
ATOM 2493 N N . ARG B 1 142 ? 1.616 -15.281 -16.219 1 98.75 142 ARG B N 1
ATOM 2494 C CA . ARG B 1 142 ? 1.354 -14.281 -17.25 1 98.75 142 ARG B CA 1
ATOM 2495 C C . ARG B 1 142 ? 2.354 -14.406 -18.391 1 98.75 142 ARG B C 1
ATOM 2497 O O . ARG B 1 142 ? 3.564 -14.43 -18.172 1 98.75 142 ARG B O 1
ATOM 2504 N N . PRO B 1 143 ? 1.896 -14.398 -19.594 1 98.56 143 PRO B N 1
ATOM 2505 C CA . PRO B 1 143 ? 2.842 -14.414 -20.719 1 98.56 143 PRO B CA 1
ATOM 2506 C C . PRO B 1 143 ? 3.766 -13.195 -20.734 1 98.56 143 PRO B C 1
ATOM 2508 O O . PRO B 1 143 ? 3.344 -12.094 -20.375 1 98.56 143 PRO B O 1
ATOM 2511 N N . ASP B 1 144 ? 4.965 -13.383 -21.234 1 97.06 144 ASP B N 1
ATOM 2512 C CA . ASP B 1 144 ? 5.977 -12.336 -21.188 1 97.06 144 ASP B CA 1
ATOM 2513 C C . ASP B 1 144 ? 5.594 -11.164 -22.078 1 97.06 144 ASP B C 1
ATOM 2515 O O . ASP B 1 144 ? 6.023 -10.031 -21.844 1 97.06 144 ASP B O 1
ATOM 2519 N N . ASP B 1 145 ? 4.855 -11.453 -23.062 1 97 145 ASP B N 1
ATOM 2520 C CA . ASP B 1 145 ? 4.516 -10.398 -24 1 97 145 ASP B CA 1
ATOM 2521 C C . ASP B 1 145 ? 3.238 -9.672 -23.578 1 97 145 ASP B C 1
ATOM 2523 O O . ASP B 1 145 ? 2.797 -8.734 -24.25 1 97 145 ASP B O 1
ATOM 2527 N N . HIS B 1 146 ? 2.541 -10.172 -22.594 1 97.88 146 HIS B N 1
ATOM 2528 C CA . HIS B 1 146 ? 1.409 -9.43 -22.047 1 97.88 146 HIS B CA 1
ATOM 2529 C C . HIS B 1 146 ? 1.865 -8.125 -21.406 1 97.88 146 HIS B C 1
ATOM 2531 O O . HIS B 1 146 ? 2.869 -8.094 -20.688 1 97.88 146 HIS B O 1
ATOM 2537 N N . PRO B 1 147 ? 1.151 -7.055 -21.547 1 98 147 PRO B N 1
ATOM 2538 C CA . PRO B 1 147 ? 1.533 -5.758 -20.984 1 98 147 PRO B CA 1
ATOM 2539 C C . PRO B 1 147 ? 1.57 -5.773 -19.453 1 98 147 PRO B C 1
ATOM 2541 O O . PRO B 1 147 ? 0.9 -6.598 -18.828 1 98 147 PRO B O 1
ATOM 2544 N N . GLY B 1 148 ? 2.438 -4.922 -18.891 1 97.94 148 GLY B N 1
ATOM 2545 C CA . GLY B 1 148 ? 2.484 -4.707 -17.453 1 97.94 148 GLY B CA 1
ATOM 2546 C C . GLY B 1 148 ? 1.499 -3.654 -16.969 1 97.94 148 GLY B C 1
ATOM 2547 O O . GLY B 1 148 ? 0.684 -3.16 -17.75 1 97.94 148 GLY B O 1
ATOM 2548 N N . LEU B 1 149 ? 1.537 -3.344 -15.703 1 98.12 149 LEU B N 1
ATOM 2549 C CA . LEU B 1 149 ? 0.581 -2.432 -15.078 1 98.12 149 LEU B CA 1
ATOM 2550 C C . LEU B 1 149 ? 0.617 -1.065 -15.758 1 98.12 149 LEU B C 1
ATOM 2552 O O . LEU B 1 149 ? -0.428 -0.519 -16.125 1 98.12 149 LEU B O 1
ATOM 2556 N N . SER B 1 150 ? 1.826 -0.553 -15.891 1 97.5 150 SER B N 1
ATOM 2557 C CA . SER B 1 150 ? 1.973 0.778 -16.469 1 97.5 150 SER B CA 1
ATOM 2558 C C . SER B 1 150 ? 1.436 0.823 -17.891 1 97.5 150 SER B C 1
ATOM 2560 O O . SER B 1 150 ? 0.755 1.776 -18.281 1 97.5 150 SER B O 1
ATOM 2562 N N . GLU B 1 151 ? 1.702 -0.213 -18.656 1 97.62 151 GLU B N 1
ATOM 2563 C CA . GLU B 1 151 ? 1.241 -0.282 -20.047 1 97.62 151 GLU B CA 1
ATOM 2564 C C . GLU B 1 151 ? -0.279 -0.397 -20.109 1 97.62 151 GLU B C 1
ATOM 2566 O O . GLU B 1 151 ? -0.896 0.044 -21.078 1 97.62 151 GLU B O 1
ATOM 2571 N N . LEU B 1 152 ? -0.884 -0.985 -19.078 1 97.81 152 LEU B N 1
ATOM 2572 C CA . LEU B 1 152 ? -2.33 -1.177 -19.031 1 97.81 152 LEU B CA 1
ATOM 2573 C C . LEU B 1 152 ? -3.023 0.045 -18.438 1 97.81 152 LEU B C 1
ATOM 2575 O O . LEU B 1 152 ? -4.254 0.095 -18.375 1 97.81 152 LEU B O 1
ATOM 2579 N N . GLY B 1 153 ? -2.262 1.044 -17.953 1 95.25 153 GLY B N 1
ATOM 2580 C CA . GLY B 1 153 ? -2.828 2.23 -17.328 1 95.25 153 GLY B CA 1
ATOM 2581 C C . GLY B 1 153 ? -3.377 1.975 -15.938 1 95.25 153 GLY B C 1
ATOM 2582 O O . GLY B 1 153 ? -4.344 2.613 -15.523 1 95.25 153 GLY B O 1
ATOM 2583 N N . LEU B 1 154 ? -2.82 0.953 -15.359 1 95.31 154 LEU B N 1
ATOM 2584 C CA . LEU B 1 154 ? -3.283 0.602 -14.023 1 95.31 154 LEU B CA 1
ATOM 2585 C C . LEU B 1 154 ? -2.332 1.142 -12.961 1 95.31 154 LEU B C 1
ATOM 2587 O O . LEU B 1 154 ? -1.115 1.156 -13.156 1 95.31 154 LEU B O 1
#

Sequence (308 aa):
MSRPPLPPFTAETAAQKARLAEDAWNSRDPERVSLAYTEDSSWRNRAEFVSGRGEIVGFLKRKWARELDYRLIKEVWTWNENRIAVRFAYEWRDDSGHWFRSYGNENWEFDEAGLMRRRVASINDLPITESERKYHWPLGRRPDDHPGLSELGLMSRPPLPPFTAETAAQKARLAEDAWNSRDPERVSLAYTEDSSWRNRAEFVSGRGEIVGFLKRKWARELDYRLIKEVWTWNENRIAVRFAYEWRDDSGHWFRSYGNENWEFDEAGLMRRRVASINDLPITESERKYHWPLGRRPDDHPGLSELGL